Protein 1SH8 (pdb70)

Foldseek 3Di:
DWLDDPVVLQCCLCPVDPVNVQQVKGWPDAAAFKTKIKGFFPPQDDPPQAGDPVSVCCQVPSVQQRNCNGHHNPVQKHKDWDDKDKFFDAGHHGMKMKMWGDDPVRSVVQVVCCVVPFKDKDKTWIFIAHPVRDGGMIMITIMMIGGDDDPPD/DQAADPVVVLQCCLCPVDPVNVQQVKGWPDQAAFKTKIKGFQPPQADPPQAGDPVSVVVQVPSCVVSNCRNHADVVWKDKDWPDKDKDFAAGHHGMKMKMWGDDNVNRVVQVVCCVVVQKGKDKTWIFIAHPVRDGRMIMIIIMMIGTD

InterPro domains:
  IPR027961 Protein of unknown function DUF4442 [PF14539] (14-137)
  IPR029069 HotDog domain superfamily [SSF54637] (11-145)

Radius of gyration: 19.77 Å; Cα contacts (8 Å, |Δi|>4): 724; chains: 2; bounding box: 43×55×46 Å

Nearest PDB structures (foldseek):
  1sh8-assembly1_B  TM=1.007E+00  e=8.076E-32  Pseudomonas aeruginosa
  1t82-assembly1_A  TM=8.057E-01  e=7.228E-10  Shewanella oneidensis MR-1
  1t82-assembly2_D  TM=8.034E-01  e=9.738E-10  Shewanella oneidensis MR-1
  1yoc-assembly1_B  TM=8.061E-01  e=6.559E-09  Pseudomonas aeruginosa PAO1
  3e1e-assembly1_A  TM=7.430E-01  e=1.147E-07  Ruegeria pomeroyi

CATH classification: 3.10.129.10

B-factor: mean 18.23, std 11.22, range [2.35, 57.84]

Organism: Pseudomonas aeruginosa (strain ATCC 15692 / DSM 22644 / CIP 104116 / JCM 14847 / LMG 12228 / 1C / PRS 101 / PAO1) (NCBI:txid208964)

Structure (mmCIF, N/CA/C/O backbone):
data_1SH8
#
_entry.id   1SH8
#
_cell.length_a   56.608
_cell.length_b   72.231
_cell.length_c   91.051
_cell.angle_alpha   90.00
_cell.angle_beta   90.00
_cell.angle_gamma   90.00
#
_symmetry.space_group_name_H-M   'P 21 21 21'
#
loop_
_entity.id
_entity.type
_entity.pdbx_description
1 polymer 'hypothetical protein PA5026'
2 water water
#
loop_
_atom_site.group_PDB
_atom_site.id
_atom_site.type_symbol
_atom_site.label_atom_id
_atom_site.label_alt_id
_atom_site.label_comp_id
_atom_site.label_asym_id
_atom_site.label_entity_id
_atom_site.label_seq_id
_atom_site.pdbx_PDB_ins_code
_atom_site.Cartn_x
_atom_site.Cartn_y
_atom_site.Cartn_z
_atom_site.occupancy
_atom_site.B_iso_or_equiv
_atom_site.auth_seq_id
_atom_site.auth_comp_id
_atom_site.auth_asym_id
_atom_site.auth_atom_id
_atom_site.pdbx_PDB_model_num
ATOM 1 N N . HIS A 1 2 ? 25.386 26.434 -14.891 1.00 35.19 0 HIS A N 1
ATOM 2 C CA . HIS A 1 2 ? 26.783 26.003 -14.581 1.00 33.90 0 HIS A CA 1
ATOM 3 C C . HIS A 1 2 ? 26.804 25.074 -13.357 1.00 32.23 0 HIS A C 1
ATOM 4 O O . HIS A 1 2 ? 25.803 24.943 -12.641 1.00 32.77 0 HIS A O 1
ATOM 11 N N . MET A 1 3 ? 27.950 24.438 -13.127 1.00 29.46 1 MET A N 1
ATOM 12 C CA . MET A 1 3 ? 28.122 23.521 -12.003 1.00 25.47 1 MET A CA 1
ATOM 13 C C . MET A 1 3 ? 28.910 24.190 -10.879 1.00 23.30 1 MET A C 1
ATOM 14 O O . MET A 1 3 ? 30.006 24.703 -11.106 1.00 22.52 1 MET A O 1
ATOM 19 N N . PRO A 1 4 ? 28.364 24.199 -9.653 1.00 19.98 2 PRO A N 1
ATOM 20 C CA . PRO A 1 4 ? 29.081 24.820 -8.535 1.00 17.99 2 PRO A CA 1
ATOM 21 C C . PRO A 1 4 ? 30.304 23.997 -8.113 1.00 16.19 2 PRO A C 1
ATOM 22 O O . PRO A 1 4 ? 31.202 24.506 -7.439 1.00 15.65 2 PRO A O 1
ATOM 26 N N . LEU A 1 5 ? 30.326 22.723 -8.508 1.00 14.06 3 LEU A N 1
ATOM 27 C CA . LEU A 1 5 ? 31.441 21.825 -8.194 1.00 13.66 3 LEU A CA 1
ATOM 28 C C . LEU A 1 5 ? 31.683 20.842 -9.333 1.00 13.37 3 LEU A C 1
ATOM 29 O O . LEU A 1 5 ? 30.743 20.452 -10.028 1.00 14.26 3 LEU A O 1
ATOM 34 N N . PRO A 1 6 ? 32.949 20.441 -9.549 1.00 12.33 4 PRO A N 1
ATOM 35 C CA . PRO A 1 6 ? 33.244 19.479 -10.618 1.00 11.91 4 PRO A CA 1
ATOM 36 C C . PRO A 1 6 ? 32.712 18.120 -10.138 1.00 11.13 4 PRO A C 1
ATOM 37 O O . PRO A 1 6 ? 32.61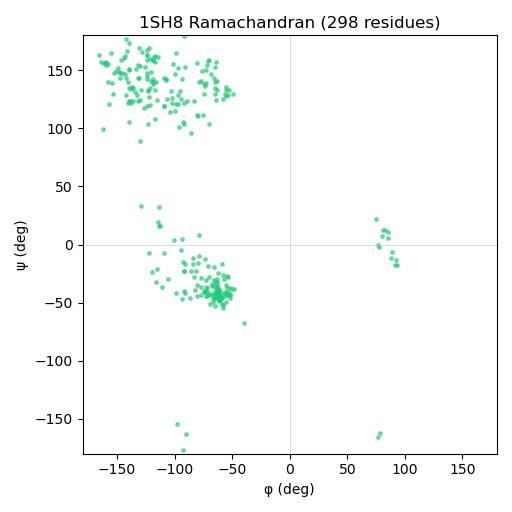0 17.879 -8.934 1.00 10.61 4 PRO A O 1
ATOM 41 N N . THR A 1 7 ? 32.380 17.240 -11.074 1.00 11.65 5 THR A N 1
ATOM 42 C CA . THR A 1 7 ? 31.787 15.947 -10.742 1.00 11.38 5 THR A CA 1
ATOM 43 C C . THR A 1 7 ? 32.490 14.998 -9.771 1.00 10.52 5 THR A C 1
ATOM 44 O O . THR A 1 7 ? 31.853 14.485 -8.840 1.00 10.39 5 THR A O 1
ATOM 48 N N . GLU A 1 8 ? 33.778 14.741 -9.973 1.00 8.89 6 GLU A N 1
ATOM 49 C CA . GLU A 1 8 ? 34.476 13.817 -9.084 1.00 10.61 6 GLU A CA 1
ATOM 50 C C . GLU A 1 8 ? 34.512 14.321 -7.637 1.00 9.47 6 GLU A C 1
ATOM 51 O O . GLU A 1 8 ? 34.344 13.543 -6.689 1.00 8.08 6 GLU A O 1
ATOM 57 N N . LEU A 1 9 ? 34.726 15.624 -7.474 1.00 7.87 7 LEU A N 1
ATOM 58 C CA . LEU A 1 9 ? 34.764 16.216 -6.150 1.00 7.63 7 LEU A CA 1
ATOM 59 C C . LEU A 1 9 ? 33.371 16.133 -5.519 1.00 7.79 7 LEU A C 1
ATOM 60 O O . LEU A 1 9 ? 33.236 15.815 -4.332 1.00 8.50 7 LEU A O 1
ATOM 65 N N . ALA A 1 10 ? 32.331 16.399 -6.312 1.00 6.99 8 ALA A N 1
ATOM 66 C CA . ALA A 1 10 ? 30.964 16.335 -5.791 1.00 7.38 8 ALA A CA 1
ATOM 67 C C . ALA A 1 10 ? 30.653 14.916 -5.325 1.00 6.83 8 ALA A C 1
ATOM 68 O O . ALA A 1 10 ? 30.044 14.712 -4.273 1.00 7.84 8 ALA A O 1
ATOM 70 N N . ARG A 1 11 ? 31.088 13.934 -6.106 1.00 6.89 9 ARG A N 1
ATOM 71 C CA . ARG A 1 11 ? 30.862 12.533 -5.763 1.00 7.73 9 ARG A CA 1
ATOM 72 C C . ARG A 1 11 ? 31.631 12.170 -4.491 1.00 7.79 9 ARG A C 1
ATOM 73 O O . ARG A 1 11 ? 31.098 11.511 -3.599 1.00 7.16 9 ARG A O 1
ATOM 81 N N . HIS A 1 12 ? 32.879 12.621 -4.399 1.00 7.05 10 HIS A N 1
ATOM 82 C CA . HIS A 1 12 ? 33.688 12.334 -3.223 1.00 7.43 10 HIS A CA 1
ATOM 83 C C . HIS A 1 12 ? 33.027 12.904 -1.968 1.00 7.67 10 HIS A C 1
ATOM 84 O O . HIS A 1 12 ? 32.904 12.218 -0.952 1.00 7.76 10 HIS A O 1
ATOM 91 N N . LEU A 1 13 ? 32.595 14.160 -2.039 1.00 7.79 11 LEU A N 1
ATOM 92 C CA . LEU A 1 13 ? 31.948 14.798 -0.891 1.00 7.72 11 LEU A CA 1
ATOM 93 C C . LEU A 1 13 ? 30.642 14.094 -0.519 1.00 8.32 11 LEU A C 1
ATOM 94 O O . LEU A 1 13 ? 30.369 13.858 0.657 1.00 9.33 11 LEU A O 1
ATOM 99 N N . THR A 1 14 ? 29.845 13.743 -1.522 1.00 7.90 12 THR A N 1
ATOM 100 C CA . THR A 1 14 ? 28.575 13.067 -1.284 1.00 7.77 12 THR A CA 1
ATOM 101 C C . THR A 1 14 ? 28.762 11.731 -0.568 1.00 9.05 12 THR A C 1
ATOM 102 O O . THR A 1 14 ? 28.064 11.425 0.399 1.00 10.12 12 THR A O 1
ATOM 106 N N . GLU A 1 15 ? 29.716 10.941 -1.042 1.00 9.60 13 GLU A N 1
ATOM 107 C CA . GLU A 1 15 ? 29.965 9.625 -0.473 1.00 11.24 13 GLU A CA 1
ATOM 108 C C . GLU A 1 15 ? 30.835 9.594 0.770 1.00 12.82 13 GLU A C 1
ATOM 109 O O . GLU A 1 15 ? 30.685 8.696 1.603 1.00 13.95 13 GLU A O 1
ATOM 115 N N . GLU A 1 16 ? 31.729 10.570 0.914 1.00 12.31 14 GLU A N 1
ATOM 116 C CA . GLU A 1 16 ? 32.661 10.541 2.038 1.00 13.33 14 GLU A CA 1
ATOM 117 C C . GLU A 1 16 ? 32.739 11.679 3.047 1.00 12.85 14 GLU A C 1
ATOM 118 O O . GLU A 1 16 ? 33.437 11.545 4.052 1.00 13.92 14 GLU A O 1
ATOM 124 N N . LYS A 1 17 ? 32.047 12.788 2.827 1.00 12.96 15 LYS A N 1
ATOM 125 C CA . LYS A 1 17 ? 32.157 13.869 3.799 1.00 13.74 15 LYS A CA 1
ATOM 126 C C . LYS A 1 17 ? 31.652 13.450 5.177 1.00 13.83 15 LYS A C 1
ATOM 127 O O . LYS A 1 17 ? 32.229 13.828 6.199 1.00 13.83 15 LYS A O 1
ATOM 133 N N . ILE A 1 18 ? 30.574 12.673 5.202 1.00 11.69 16 ILE A N 1
ATOM 134 C CA . ILE A 1 18 ? 30.000 12.200 6.463 1.00 9.75 16 ILE A CA 1
ATOM 135 C C . ILE A 1 18 ? 30.386 10.733 6.651 1.00 9.72 16 ILE A C 1
ATOM 136 O O . ILE A 1 18 ? 29.962 9.863 5.883 1.00 10.00 16 ILE A O 1
ATOM 141 N N . ALA A 1 19 ? 31.200 10.467 7.674 1.00 9.71 17 ALA A N 1
ATOM 142 C CA . ALA A 1 19 ? 31.691 9.118 7.960 1.00 9.82 17 ALA A CA 1
ATOM 143 C C . ALA A 1 19 ? 30.594 8.064 8.104 1.00 9.32 17 ALA A C 1
ATOM 144 O O . ALA A 1 19 ? 30.745 6.935 7.634 1.00 10.10 17 ALA A O 1
ATOM 146 N N . PHE A 1 20 ? 29.502 8.434 8.768 1.00 8.58 18 PHE A N 1
ATOM 147 C CA . PHE A 1 20 ? 28.370 7.535 8.968 1.00 7.81 18 PHE A CA 1
ATOM 148 C C . PHE A 1 20 ? 27.897 7.040 7.602 1.00 8.99 18 PHE A C 1
ATOM 149 O O . PHE A 1 20 ? 27.591 5.858 7.425 1.00 9.06 18 PHE A O 1
ATOM 157 N N . VAL A 1 21 ? 27.849 7.954 6.635 1.00 9.07 19 VAL A N 1
ATOM 158 C CA . VAL A 1 21 ? 27.421 7.633 5.275 1.00 8.7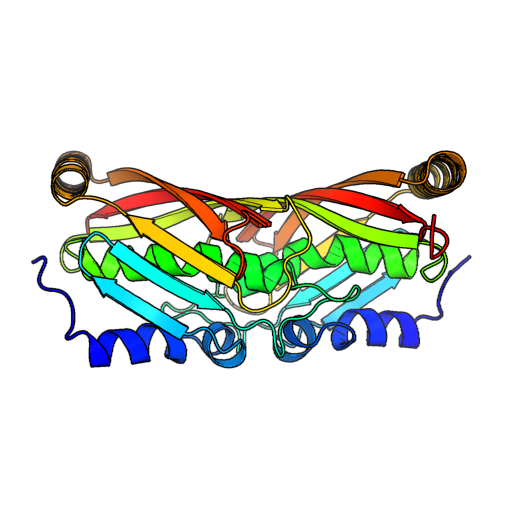3 19 VAL A CA 1
ATOM 159 C C . VAL A 1 21 ? 28.485 6.807 4.560 1.00 9.45 19 VAL A C 1
ATOM 160 O O . VAL A 1 21 ? 28.183 5.812 3.903 1.00 9.41 19 VAL A O 1
ATOM 164 N N . GLN A 1 22 ? 29.737 7.216 4.701 1.00 9.49 20 GLN A N 1
ATOM 165 C CA . GLN A 1 22 ? 30.831 6.503 4.066 1.00 10.71 20 GLN A CA 1
ATOM 166 C C . GLN A 1 22 ? 30.839 5.025 4.487 1.00 11.08 20 GLN A C 1
ATOM 167 O O . GLN A 1 22 ? 31.000 4.134 3.646 1.00 11.64 20 GLN A O 1
ATOM 173 N N . ARG A 1 23 ? 30.646 4.771 5.783 1.00 10.71 21 ARG A N 1
ATOM 174 C CA . ARG A 1 23 ? 30.644 3.405 6.313 1.00 11.04 21 ARG A CA 1
ATOM 175 C C . ARG A 1 23 ? 29.536 2.524 5.735 1.00 10.74 21 ARG A C 1
ATOM 176 O O . ARG A 1 23 ? 29.665 1.300 5.725 1.00 10.78 21 ARG A O 1
ATOM 184 N N . SER A 1 24 ? 28.453 3.137 5.261 1.00 9.26 22 SER A N 1
ATOM 185 C CA . SER A 1 24 ? 27.338 2.374 4.696 1.00 9.94 22 SER A CA 1
ATOM 186 C C . SER A 1 24 ? 27.597 1.919 3.262 1.00 10.21 22 SER A C 1
ATOM 187 O O . SER A 1 24 ? 26.893 1.054 2.745 1.00 12.00 22 SER A O 1
ATOM 190 N N . GLY A 1 25 ? 28.593 2.515 2.615 1.00 10.25 23 GLY A N 1
ATOM 191 C CA . GLY A 1 25 ? 28.907 2.138 1.247 1.00 11.41 23 GLY A CA 1
ATOM 192 C C . GLY A 1 25 ? 28.038 2.807 0.191 1.00 10.90 23 GLY A C 1
ATOM 193 O O . GLY A 1 25 ? 28.044 2.401 -0.975 1.00 11.02 23 GLY A O 1
ATOM 194 N N . LEU A 1 26 ? 27.289 3.830 0.591 1.00 9.54 24 LEU A N 1
ATOM 195 C CA . LEU A 1 26 ? 26.426 4.545 -0.342 1.00 10.22 24 LEU A CA 1
ATOM 196 C C . LEU A 1 26 ? 27.228 5.059 -1.530 1.00 9.75 24 LEU A C 1
ATOM 197 O O . LEU A 1 26 ? 28.328 5.592 -1.362 1.00 9.82 24 LEU A O 1
ATOM 202 N N . ARG A 1 27 ? 26.677 4.890 -2.730 1.00 8.63 25 ARG A N 1
ATOM 203 C CA . ARG A 1 27 ? 27.340 5.337 -3.950 1.00 9.22 25 ARG A CA 1
ATOM 204 C C . ARG A 1 27 ? 26.461 6.285 -4.760 1.00 9.73 25 ARG A C 1
ATOM 205 O O . ARG A 1 27 ? 25.240 6.119 -4.828 1.00 10.81 25 ARG A O 1
ATOM 213 N N . ALA A 1 28 ? 27.086 7.293 -5.360 1.00 9.04 26 ALA A N 1
ATOM 214 C CA . ALA A 1 28 ? 26.362 8.250 -6.185 1.00 9.52 26 ALA A CA 1
ATOM 215 C C . ALA A 1 28 ? 26.471 7.767 -7.620 1.00 10.72 26 ALA A C 1
ATOM 216 O O . ALA A 1 28 ? 27.573 7.536 -8.111 1.00 13.15 26 ALA A O 1
ATOM 218 N N . GLU A 1 29 ? 25.338 7.591 -8.290 1.00 10.23 27 GLU A N 1
ATOM 219 C CA . GLU A 1 29 ? 25.359 7.150 -9.681 1.00 9.74 27 GLU A CA 1
ATOM 220 C C . GLU A 1 29 ? 25.388 8.365 -10.599 1.00 10.61 27 GLU A C 1
ATOM 221 O O . GLU A 1 29 ? 26.116 8.383 -11.593 1.00 11.70 27 GLU A O 1
ATOM 227 N N . VAL A 1 30 ? 24.597 9.380 -10.264 1.00 9.84 28 VAL A N 1
ATOM 228 C CA . VAL A 1 30 ? 24.555 10.619 -11.036 1.00 10.78 28 VAL A CA 1
ATOM 229 C C . VAL A 1 30 ? 24.473 11.814 -10.087 1.00 10.47 28 VAL A C 1
ATOM 230 O O . VAL A 1 30 ? 23.705 11.801 -9.124 1.00 9.69 28 VAL A O 1
ATOM 234 N N . LEU A 1 31 ? 25.284 12.832 -10.359 1.00 9.99 29 LEU A N 1
ATOM 235 C CA . LEU A 1 31 ? 25.305 14.058 -9.562 1.00 10.39 29 LEU A CA 1
ATOM 236 C C . LEU A 1 31 ? 25.451 15.240 -10.513 1.00 10.96 29 LEU A C 1
ATOM 237 O O . LEU A 1 31 ? 26.527 15.476 -11.061 1.00 12.60 29 LEU A O 1
ATOM 242 N N . GLU A 1 32 ? 24.365 15.974 -10.713 1.00 9.90 30 GLU A N 1
ATOM 243 C CA . GLU A 1 32 ? 24.381 17.126 -11.604 1.00 10.92 30 GLU A CA 1
ATOM 244 C C . GLU A 1 32 ? 23.490 18.206 -11.006 1.00 10.89 30 GLU A C 1
ATOM 245 O O . GLU A 1 32 ? 22.667 17.930 -10.124 1.00 9.79 30 GLU A O 1
ATOM 251 N N . PRO A 1 33 ? 23.649 19.458 -11.461 1.00 10.53 31 PRO A N 1
ATOM 252 C CA . PRO A 1 33 ? 22.800 20.515 -10.910 1.00 10.60 31 PRO A CA 1
ATOM 253 C C . PRO A 1 33 ? 21.337 20.113 -11.095 1.00 10.76 31 PRO A C 1
ATOM 254 O O . PRO A 1 33 ? 20.930 19.753 -12.199 1.00 11.79 31 PRO A O 1
ATOM 258 N N . GLY A 1 34 ? 20.562 20.143 -10.014 1.00 9.11 32 GLY A N 1
ATOM 259 C CA . GLY A 1 34 ? 19.154 19.797 -10.100 1.00 8.42 32 GLY A CA 1
ATOM 260 C C . GLY A 1 34 ? 18.769 18.327 -10.212 1.00 8.41 32 GLY A C 1
ATOM 261 O O . GLY A 1 34 ? 17.585 18.020 -10.281 1.00 8.51 32 GLY A O 1
ATOM 262 N N . TYR A 1 35 ? 19.738 17.416 -10.241 1.00 8.77 33 TYR A N 1
ATOM 263 C CA . TYR A 1 35 ? 19.417 15.994 -10.341 1.00 7.93 33 TYR A CA 1
ATOM 264 C C . TYR A 1 35 ? 20.483 15.080 -9.752 1.00 8.17 33 TYR A C 1
ATOM 265 O O . TYR A 1 35 ? 21.664 15.198 -10.074 1.00 8.32 33 TYR A O 1
ATOM 274 N N . VAL A 1 36 ? 20.053 14.158 -8.894 1.00 7.57 34 VAL A N 1
ATOM 275 C CA . VAL A 1 36 ? 20.967 13.204 -8.280 1.00 7.70 34 VAL A CA 1
ATOM 276 C C . VAL A 1 36 ? 20.316 11.827 -8.224 1.00 8.35 34 VAL A C 1
ATOM 277 O O . VAL A 1 36 ? 19.086 11.710 -8.165 1.00 8.13 34 VAL A O 1
ATOM 281 N N . ARG A 1 37 ? 21.148 10.794 -8.269 1.00 6.97 35 ARG A N 1
ATOM 282 C CA . ARG A 1 37 ? 20.683 9.414 -8.163 1.00 8.49 35 ARG A CA 1
ATOM 283 C C . ARG A 1 37 ? 21.710 8.681 -7.314 1.00 8.38 35 ARG A C 1
ATOM 284 O O . ARG A 1 37 ? 22.895 8.652 -7.651 1.00 8.12 35 ARG A O 1
ATOM 292 N N . LEU A 1 38 ? 21.249 8.103 -6.209 1.00 7.26 36 LEU A N 1
ATOM 293 C CA . LEU A 1 38 ? 22.126 7.391 -5.286 1.00 6.72 36 LEU A CA 1
ATOM 294 C C . LEU A 1 38 ? 21.729 5.927 -5.160 1.00 6.49 36 LEU A C 1
ATOM 295 O O . LEU A 1 38 ? 20.586 5.555 -5.442 1.00 7.78 36 LEU A O 1
ATOM 300 N N . ARG A 1 39 ? 22.678 5.106 -4.721 1.00 7.35 37 ARG A N 1
ATOM 301 C CA . ARG A 1 39 ? 22.449 3.677 -4.540 1.00 7.78 37 ARG A CA 1
ATOM 302 C C . ARG A 1 39 ? 23.013 3.199 -3.203 1.00 7.64 37 ARG A C 1
ATOM 303 O O . ARG A 1 39 ? 24.150 3.510 -2.855 1.00 7.82 37 ARG A O 1
ATOM 311 N N . MET A 1 40 ? 22.217 2.456 -2.444 1.00 7.10 38 MET A N 1
ATOM 312 C CA . MET A 1 40 ? 22.697 1.918 -1.176 1.00 7.40 38 MET A CA 1
ATOM 313 C C . MET A 1 40 ? 22.842 0.412 -1.377 1.00 8.86 38 MET A C 1
ATOM 314 O O . MET A 1 40 ? 21.871 -0.277 -1.689 1.00 8.09 38 MET A O 1
ATOM 319 N N . PRO A 1 41 ? 24.067 -0.116 -1.224 1.00 10.87 39 PRO A N 1
ATOM 320 C CA . PRO A 1 41 ? 24.253 -1.559 -1.408 1.00 11.14 39 PRO A CA 1
ATOM 321 C C . PRO A 1 41 ? 23.528 -2.372 -0.338 1.00 11.10 39 PRO A C 1
ATOM 322 O O . PRO A 1 41 ? 23.452 -1.961 0.824 1.00 10.52 39 PRO A O 1
ATOM 326 N N . GLY A 1 42 ? 22.987 -3.520 -0.737 1.00 10.34 40 GLY A N 1
ATOM 327 C CA . GLY A 1 42 ? 22.291 -4.366 0.210 1.00 10.70 40 GLY A CA 1
ATOM 328 C C . GLY A 1 42 ? 23.297 -5.023 1.128 1.00 12.15 40 GLY A C 1
ATOM 329 O O . GLY A 1 42 ? 23.055 -5.188 2.325 1.00 11.79 40 GLY A O 1
ATOM 330 N N . ALA A 1 43 ? 24.444 -5.385 0.564 1.00 12.94 41 ALA A N 1
ATOM 331 C CA . ALA A 1 43 ? 25.496 -6.045 1.326 1.00 13.39 41 ALA A CA 1
ATOM 332 C C . ALA A 1 43 ? 26.067 -5.151 2.423 1.00 12.46 41 ALA A C 1
ATOM 333 O O . ALA A 1 43 ? 26.531 -4.044 2.154 1.00 14.43 41 ALA A O 1
ATOM 335 N N . GLY A 1 44 ? 26.028 -5.646 3.657 1.00 12.82 42 GLY A N 1
ATOM 336 C CA . GLY A 1 44 ? 26.550 -4.896 4.787 1.00 13.38 42 GLY A CA 1
ATOM 337 C C . GLY A 1 44 ? 25.519 -4.033 5.493 1.00 14.20 42 GLY A C 1
ATOM 338 O O . GLY A 1 44 ? 25.755 -3.547 6.601 1.00 14.29 42 GLY A O 1
ATOM 339 N N . ASN A 1 45 ? 24.367 -3.852 4.856 1.00 12.86 43 ASN A N 1
ATOM 340 C CA . ASN A 1 45 ? 23.306 -3.022 5.418 1.00 11.56 43 ASN A CA 1
ATOM 341 C C . ASN A 1 45 ? 22.055 -3.815 5.771 1.00 11.97 43 ASN A C 1
ATOM 342 O O . ASN A 1 45 ? 20.976 -3.245 5.916 1.00 11.70 43 ASN A O 1
ATOM 347 N N . GLU A 1 46 ? 22.206 -5.129 5.917 1.00 12.65 44 GLU A N 1
ATOM 348 C CA . GLU A 1 46 ? 21.080 -6.000 6.240 1.00 13.35 44 GLU A CA 1
ATOM 349 C C . GLU A 1 46 ? 20.679 -5.912 7.710 1.00 14.25 44 GLU A C 1
ATOM 350 O O . GLU A 1 46 ? 21.517 -5.660 8.581 1.00 13.97 44 GLU A O 1
ATOM 356 N N . ASN A 1 47 ? 19.391 -6.106 7.983 1.00 13.72 45 ASN A N 1
ATOM 357 C CA . ASN A 1 47 ? 18.922 -6.111 9.357 1.00 14.55 45 ASN A CA 1
ATOM 358 C C . ASN A 1 47 ? 19.036 -7.568 9.803 1.00 16.75 45 ASN A C 1
ATOM 359 O O . ASN A 1 47 ? 19.730 -8.358 9.168 1.00 17.41 45 ASN A O 1
ATOM 364 N N . HIS A 1 48 ? 18.362 -7.931 10.882 1.00 18.46 46 HIS A N 1
ATOM 365 C CA . HIS A 1 48 ? 18.435 -9.301 11.381 1.00 22.74 46 HIS A CA 1
ATOM 366 C C . HIS A 1 48 ? 17.456 -10.244 10.674 1.00 23.51 46 HIS A C 1
ATOM 367 O O . HIS A 1 48 ? 17.560 -11.465 10.800 1.00 24.61 46 HIS A O 1
ATOM 374 N N . ILE A 1 49 ? 16.528 -9.679 9.906 1.00 23.52 47 ILE A N 1
ATOM 375 C CA . ILE A 1 49 ? 15.512 -10.484 9.242 1.00 22.52 47 ILE A CA 1
ATOM 376 C C . ILE A 1 49 ? 15.514 -10.569 7.715 1.00 22.09 47 ILE A C 1
ATOM 377 O O . ILE A 1 49 ? 14.455 -10.682 7.096 1.00 22.21 47 ILE A O 1
ATOM 382 N N . GLY A 1 50 ? 16.697 -10.507 7.111 1.00 21.92 48 GLY A N 1
ATOM 383 C CA . GLY A 1 50 ? 16.801 -10.650 5.667 1.00 21.74 48 GLY A CA 1
ATOM 384 C C . GLY A 1 50 ? 16.537 -9.504 4.705 1.00 21.28 48 GLY A C 1
ATOM 385 O O . GLY A 1 50 ? 16.401 -9.753 3.507 1.00 22.87 48 GLY A O 1
ATOM 386 N N . SER A 1 51 ? 16.451 -8.269 5.191 1.00 18.57 49 SER A N 1
ATOM 387 C CA . SER A 1 51 ? 16.230 -7.122 4.302 1.00 16.19 49 SER A CA 1
ATOM 388 C C . SER A 1 51 ? 17.044 -5.923 4.790 1.00 14.94 49 SER A C 1
ATOM 389 O O . SER A 1 51 ? 17.703 -6.001 5.828 1.00 15.35 49 SER A O 1
ATOM 392 N N . MET A 1 52 ? 17.007 -4.819 4.047 1.00 11.84 50 MET A N 1
ATOM 393 C CA . MET A 1 52 ? 17.786 -3.645 4.426 1.00 9.97 50 MET A CA 1
ATOM 394 C C . MET A 1 52 ? 17.320 -3.050 5.743 1.00 8.70 50 MET A C 1
ATOM 395 O O . MET A 1 52 ? 16.123 -2.892 5.979 1.00 9.51 50 MET A O 1
ATOM 400 N N . TYR A 1 53 ? 18.281 -2.719 6.597 1.00 8.57 51 TYR A N 1
ATOM 401 C CA . TYR A 1 53 ? 17.974 -2.121 7.887 1.00 8.52 51 TYR A CA 1
ATOM 402 C C . TYR A 1 53 ? 17.326 -0.750 7.667 1.00 7.84 51 TYR A C 1
ATOM 403 O O . TYR A 1 53 ? 17.738 0.004 6.781 1.00 8.96 51 TYR A O 1
ATOM 412 N N . ALA A 1 54 ? 16.315 -0.436 8.472 1.00 7.43 52 ALA A N 1
ATOM 413 C CA . ALA A 1 54 ? 15.599 0.838 8.370 1.00 7.40 52 ALA A CA 1
ATOM 414 C C . ALA A 1 54 ? 16.509 2.064 8.344 1.00 7.08 52 ALA A C 1
ATOM 415 O O . ALA A 1 54 ? 16.227 3.028 7.633 1.00 7.74 52 ALA A O 1
ATOM 417 N N . GLY A 1 55 ? 17.585 2.028 9.129 1.00 7.16 53 GLY A N 1
ATOM 418 C CA . GLY A 1 55 ? 18.522 3.141 9.191 1.00 6.96 53 GLY A CA 1
ATOM 419 C C . GLY A 1 55 ? 19.244 3.375 7.876 1.00 7.59 53 GLY A C 1
ATOM 420 O O . GLY A 1 55 ? 19.583 4.516 7.536 1.00 7.59 53 GLY A O 1
ATOM 421 N N . ALA A 1 56 ? 19.490 2.295 7.137 1.00 6.25 54 ALA A N 1
ATOM 422 C CA . ALA A 1 56 ? 20.154 2.398 5.843 1.00 6.57 54 ALA A CA 1
ATOM 423 C C . ALA A 1 56 ? 19.161 3.009 4.851 1.00 7.07 54 ALA A C 1
ATOM 424 O O . ALA A 1 56 ? 19.534 3.844 4.020 1.00 7.34 54 ALA A O 1
ATOM 426 N N . LEU A 1 57 ? 17.897 2.586 4.931 1.00 6.79 55 LEU A N 1
ATOM 427 C CA . LEU A 1 57 ? 16.861 3.132 4.054 1.00 6.41 55 LEU A CA 1
ATOM 428 C C . LEU A 1 57 ? 16.718 4.626 4.329 1.00 6.12 55 LEU A C 1
ATOM 429 O O . LEU A 1 57 ? 16.619 5.431 3.401 1.00 6.32 55 LEU A O 1
ATOM 434 N N . P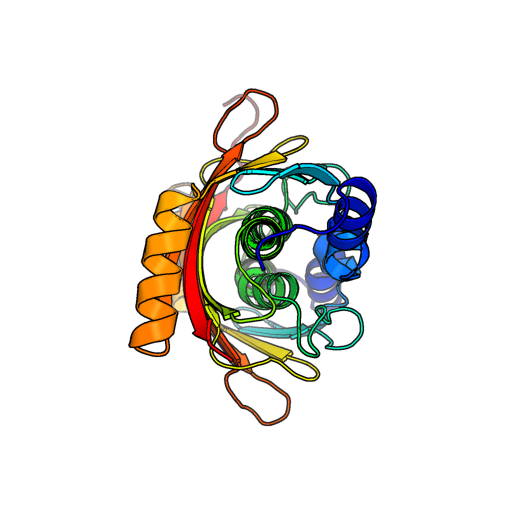HE A 1 58 ? 16.728 5.000 5.604 1.00 5.30 56 PHE A N 1
ATOM 435 C CA . PHE A 1 58 ? 16.603 6.413 5.961 1.00 5.92 56 PHE A CA 1
ATOM 436 C C . PHE A 1 58 ? 17.754 7.228 5.382 1.00 5.69 56 PHE A C 1
ATOM 437 O O . PHE A 1 58 ? 17.551 8.303 4.821 1.00 6.53 56 PHE A O 1
ATOM 445 N N . THR A 1 59 ? 18.971 6.716 5.534 1.00 5.51 57 THR A N 1
ATOM 446 C CA . THR A 1 59 ? 20.143 7.418 5.038 1.00 6.55 57 THR A CA 1
ATOM 447 C C . THR A 1 59 ? 20.054 7.628 3.527 1.00 6.38 57 THR A C 1
ATOM 448 O O . THR A 1 59 ? 20.343 8.717 3.026 1.00 7.33 57 THR A O 1
ATOM 452 N N . LEU A 1 60 ? 19.634 6.594 2.804 1.00 5.88 58 LEU A N 1
ATOM 453 C CA . LEU A 1 60 ? 19.500 6.698 1.354 1.00 6.50 58 LEU A CA 1
ATOM 454 C C . LEU A 1 60 ? 18.456 7.745 0.968 1.00 6.54 58 LEU A C 1
ATOM 455 O O . LEU A 1 60 ? 18.667 8.531 0.048 1.00 6.23 58 LEU A O 1
ATOM 460 N N . ALA A 1 61 ? 17.330 7.745 1.680 1.00 6.69 59 ALA A N 1
ATOM 461 C CA . ALA A 1 61 ? 16.240 8.679 1.400 1.00 5.56 59 ALA A CA 1
ATOM 462 C C . ALA A 1 61 ? 16.537 10.116 1.818 1.00 7.12 59 ALA A C 1
ATOM 463 O O . ALA A 1 61 ? 16.050 11.060 1.201 1.00 8.08 59 ALA A O 1
ATOM 465 N N . GLU A 1 62 ? 17.346 10.276 2.861 1.00 6.64 60 GLU A N 1
ATOM 466 C CA . GLU A 1 62 ? 17.680 11.594 3.398 1.00 7.63 60 GLU A CA 1
ATOM 467 C C . GLU A 1 62 ? 18.804 12.342 2.667 1.00 7.60 60 GLU A C 1
ATOM 468 O O . GLU A 1 62 ? 18.733 13.564 2.481 1.00 7.44 60 GLU A O 1
ATOM 474 N N . LEU A 1 63 ? 19.833 11.606 2.253 1.00 6.70 61 LEU A N 1
ATOM 475 C CA . LEU A 1 63 ? 20.998 12.212 1.614 1.00 7.57 61 LEU A CA 1
ATOM 476 C C . LEU A 1 63 ? 20.756 13.048 0.354 1.00 6.94 61 LEU A C 1
ATOM 477 O O . LEU A 1 63 ? 21.516 13.979 0.083 1.00 8.15 61 LEU A 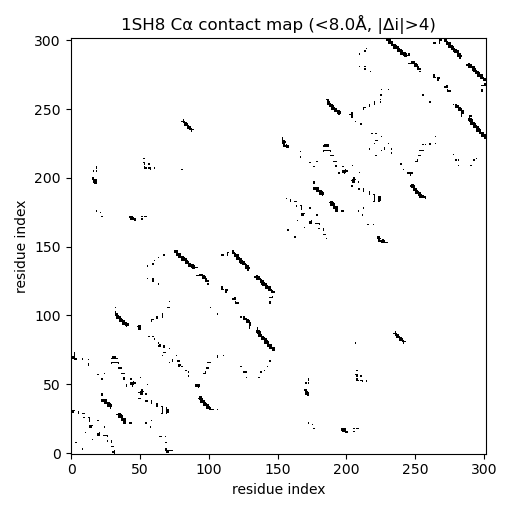O 1
ATOM 482 N N . PRO A 1 64 ? 19.713 12.730 -0.440 1.00 7.24 62 PRO A N 1
ATOM 483 C CA . PRO A 1 64 ? 19.492 13.547 -1.641 1.00 6.97 62 PRO A CA 1
ATOM 484 C C . PRO A 1 64 ? 19.389 15.044 -1.347 1.00 7.06 62 PRO A C 1
ATOM 485 O O . PRO A 1 64 ? 19.707 15.870 -2.199 1.00 7.88 62 PRO A O 1
ATOM 489 N N . GLY A 1 65 ? 18.940 15.395 -0.143 1.00 7.90 63 GLY A N 1
ATOM 490 C CA . GLY A 1 65 ? 18.836 16.801 0.218 1.00 7.52 63 GLY A CA 1
ATOM 491 C C . GLY A 1 65 ? 20.210 17.447 0.211 1.00 7.72 63 GLY A C 1
ATOM 492 O O . GLY A 1 65 ? 20.386 18.559 -0.284 1.00 8.72 63 GLY A O 1
ATOM 493 N N . GLY A 1 66 ? 21.188 16.740 0.767 1.00 7.77 64 GLY A N 1
ATOM 494 C CA . GLY A 1 66 ? 22.544 17.251 0.790 1.00 7.46 64 GLY A CA 1
ATOM 495 C C . GLY A 1 66 ? 23.233 17.111 -0.561 1.00 7.40 64 GLY A C 1
ATOM 496 O O . GLY A 1 66 ? 24.014 17.979 -0.953 1.00 7.80 64 GLY A O 1
ATOM 497 N N . ALA A 1 67 ? 22.959 16.024 -1.278 1.00 6.38 65 ALA A N 1
ATOM 498 C CA . ALA A 1 67 ? 23.579 15.815 -2.587 1.00 6.29 65 ALA A CA 1
ATOM 499 C C . ALA A 1 67 ? 23.134 16.895 -3.577 1.00 7.04 65 ALA A C 1
ATOM 500 O O . ALA A 1 67 ? 23.957 17.436 -4.314 1.00 6.67 65 ALA A O 1
ATOM 502 N N . LEU A 1 68 ? 21.837 17.205 -3.600 1.00 7.34 66 LEU A N 1
ATOM 503 C CA . LEU A 1 68 ? 21.322 18.251 -4.493 1.00 8.04 66 LEU A CA 1
ATOM 504 C C . LEU A 1 68 ? 21.951 19.599 -4.120 1.00 8.38 66 LEU A C 1
ATOM 505 O O . LEU A 1 68 ? 22.237 20.425 -4.983 1.00 8.27 66 LEU A O 1
ATOM 510 N N . PHE A 1 69 ? 22.163 19.814 -2.825 1.00 8.54 67 PHE A N 1
ATOM 511 C CA . PHE A 1 69 ? 22.797 21.042 -2.346 1.00 9.02 67 PHE A CA 1
ATOM 512 C C . PHE A 1 69 ? 24.214 21.138 -2.934 1.00 9.15 67 PHE A C 1
ATOM 513 O O . PHE A 1 69 ? 24.626 22.187 -3.429 1.00 9.44 67 PHE A O 1
ATOM 521 N N . LEU A 1 70 ? 24.954 20.035 -2.870 1.00 7.94 68 LEU A N 1
ATOM 522 C CA . LEU A 1 70 ? 26.317 19.995 -3.397 1.00 8.22 68 LEU A CA 1
ATOM 523 C C . LEU A 1 70 ? 26.388 20.217 -4.908 1.00 8.64 68 LEU A C 1
ATOM 524 O O . LEU A 1 70 ? 27.345 20.811 -5.409 1.00 9.02 68 LEU A O 1
ATOM 529 N N . THR A 1 71 ? 25.388 19.742 -5.643 1.00 7.98 69 THR A N 1
ATOM 530 C CA . THR A 1 71 ? 25.415 19.909 -7.092 1.00 8.39 69 THR A CA 1
ATOM 531 C C . THR A 1 71 ? 24.709 21.158 -7.600 1.00 8.75 69 THR A C 1
ATOM 532 O O . THR A 1 71 ? 24.922 21.566 -8.745 1.00 10.01 69 THR A O 1
ATOM 536 N N . SER A 1 72 ? 23.895 21.782 -6.755 1.00 8.54 70 SER A N 1
ATOM 537 C CA . SER A 1 72 ? 23.108 22.922 -7.205 1.00 8.94 70 SER A CA 1
ATOM 538 C C . SER A 1 72 ? 23.375 24.296 -6.605 1.00 10.20 70 SER A C 1
ATOM 539 O O . SER A 1 72 ? 23.017 25.309 -7.211 1.00 10.75 70 SER A O 1
ATOM 542 N N . PHE A 1 73 ? 23.986 24.340 -5.428 1.00 9.32 71 PHE A N 1
ATOM 543 C CA . PHE A 1 73 ? 24.238 25.619 -4.776 1.00 9.87 71 PHE A CA 1
ATOM 544 C C . PHE A 1 73 ? 25.704 25.857 -4.445 1.00 9.98 71 PHE A C 1
ATOM 545 O O . PHE A 1 73 ? 26.525 24.945 -4.526 1.00 9.92 71 PHE A O 1
ATOM 553 N N . ASP A 1 74 ? 26.014 27.107 -4.095 1.00 9.32 72 ASP A N 1
ATOM 554 C CA . ASP A 1 74 ? 27.360 27.502 -3.683 1.00 9.42 72 ASP A CA 1
ATOM 555 C C . ASP A 1 74 ? 27.476 26.809 -2.331 1.00 9.31 72 ASP A C 1
ATOM 556 O O . ASP A 1 74 ? 26.898 27.270 -1.346 1.00 10.04 72 ASP A O 1
ATOM 561 N N . SER A 1 75 ? 28.219 25.705 -2.288 1.00 10.93 73 SER A N 1
ATOM 562 C CA . SER A 1 75 ? 28.344 24.911 -1.070 1.00 11.70 73 SER A CA 1
ATOM 563 C C . SER A 1 75 ? 29.289 25.415 0.012 1.00 12.12 73 SER A C 1
ATOM 564 O O . SER A 1 75 ? 29.549 24.715 0.987 1.00 12.64 73 SER A O 1
ATOM 567 N N . ALA A 1 76 ? 29.803 26.626 -0.159 1.00 11.29 74 ALA A N 1
ATOM 568 C CA . ALA A 1 76 ? 30.670 27.224 0.844 1.00 10.44 74 ALA A CA 1
ATOM 569 C C . ALA A 1 76 ? 29.873 28.379 1.449 1.00 11.31 74 ALA A C 1
ATOM 570 O O . ALA A 1 76 ? 29.936 28.632 2.651 1.00 10.83 74 ALA A O 1
ATOM 572 N N . ARG A 1 77 ? 29.101 29.063 0.605 1.00 10.94 75 ARG A N 1
ATOM 573 C CA . ARG A 1 77 ? 28.278 30.188 1.046 1.00 11.32 75 ARG A CA 1
ATOM 574 C C . ARG A 1 77 ? 27.081 29.724 1.883 1.00 11.28 75 ARG A C 1
ATOM 575 O O . ARG A 1 77 ? 26.680 30.390 2.842 1.00 11.77 75 ARG A O 1
ATOM 583 N N . PHE A 1 78 ? 26.523 28.575 1.510 1.00 10.47 76 PHE A N 1
ATOM 584 C CA . PHE A 1 78 ? 25.362 28.002 2.191 1.00 9.42 76 PHE A CA 1
ATOM 585 C C . PHE A 1 78 ? 25.655 26.602 2.710 1.00 10.11 76 PHE A C 1
ATOM 586 O O . PHE A 1 78 ? 26.665 25.992 2.373 1.00 9.73 76 PHE A O 1
ATOM 594 N N . TYR A 1 79 ? 24.745 26.098 3.535 1.00 9.86 77 TYR A N 1
ATOM 595 C CA . TYR A 1 79 ? 24.839 24.739 4.043 1.00 9.21 77 TYR A CA 1
ATOM 596 C C . TYR A 1 79 ? 23.402 24.285 4.221 1.00 9.99 77 TYR A C 1
ATOM 597 O O . TYR A 1 79 ? 22.509 25.102 4.467 1.00 9.95 77 TYR A O 1
ATOM 606 N N . PRO A 1 80 ? 23.150 22.982 4.046 1.00 9.38 78 PRO A N 1
ATOM 607 C CA . PRO A 1 80 ? 21.789 22.472 4.202 1.00 8.99 78 PRO A CA 1
ATOM 608 C C . PRO A 1 80 ? 21.586 21.786 5.548 1.00 9.36 78 PRO A C 1
ATOM 609 O O . PRO A 1 80 ? 22.539 21.324 6.171 1.00 9.75 78 PRO A O 1
ATOM 613 N N . ILE A 1 81 ? 20.341 21.745 6.001 1.00 8.81 79 ILE A N 1
ATOM 614 C CA . ILE A 1 81 ? 20.000 21.031 7.223 1.00 9.46 79 ILE A CA 1
ATOM 615 C C . ILE A 1 81 ? 18.636 20.413 6.972 1.00 9.20 79 ILE A C 1
ATOM 616 O O . ILE A 1 81 ? 17.817 20.974 6.238 1.00 10.61 79 ILE A O 1
ATOM 621 N N . VAL A 1 82 ? 18.398 19.246 7.548 1.00 8.03 80 VAL A N 1
ATOM 622 C CA . VAL A 1 82 ? 17.102 18.615 7.391 1.00 8.39 80 VAL A CA 1
ATOM 623 C C . VAL A 1 82 ? 16.292 19.019 8.626 1.00 8.31 80 VAL A C 1
ATOM 624 O O . VAL A 1 82 ? 16.795 18.952 9.749 1.00 9.28 80 VAL A O 1
ATOM 628 N N . LYS A 1 83 ? 15.058 19.474 8.414 1.00 7.26 81 LYS A N 1
ATOM 629 C CA . LYS A 1 83 ? 14.202 19.915 9.517 1.00 8.33 81 LYS A CA 1
ATOM 630 C C . LYS A 1 83 ? 13.293 18.807 10.035 1.00 8.63 81 LYS A C 1
ATOM 631 O O . LYS A 1 83 ? 13.143 18.626 11.242 1.00 8.69 81 LYS A O 1
ATOM 637 N N . GLU A 1 84 ? 12.647 18.100 9.114 1.00 8.40 82 GLU A N 1
ATOM 638 C CA . GLU A 1 84 ? 11.781 16.987 9.480 1.00 8.95 82 GLU A CA 1
ATOM 639 C C . GLU A 1 84 ? 11.628 16.053 8.305 1.00 7.97 82 GLU A C 1
ATOM 640 O O . GLU A 1 84 ? 11.797 16.453 7.153 1.00 8.31 82 GLU A O 1
ATOM 646 N N . MET A 1 85 ? 11.330 14.796 8.599 1.00 6.74 83 MET A N 1
ATOM 647 C CA . MET A 1 85 ? 11.217 13.804 7.549 1.00 7.07 83 MET A CA 1
ATOM 648 C C . MET A 1 85 ? 10.373 12.623 7.987 1.00 7.83 83 MET A C 1
ATOM 649 O O . MET A 1 85 ? 10.453 12.174 9.133 1.00 7.74 83 MET A O 1
ATOM 654 N N . THR A 1 86 ? 9.554 12.145 7.058 1.00 7.39 84 THR A N 1
ATOM 655 C CA . THR A 1 86 ? 8.701 10.993 7.276 1.00 6.90 84 THR A CA 1
ATOM 656 C C . THR A 1 86 ? 9.168 9.929 6.295 1.00 7.64 84 THR A C 1
ATOM 657 O O . THR A 1 86 ? 9.390 10.227 5.119 1.00 7.62 84 THR A O 1
ATOM 661 N N . LEU A 1 87 ? 9.339 8.703 6.785 1.00 7.04 85 LEU A N 1
ATOM 662 C CA . LEU A 1 87 ? 9.767 7.580 5.947 1.00 6.75 85 LEU A CA 1
ATOM 663 C C . LEU A 1 87 ? 8.728 6.473 6.096 1.00 6.48 85 LEU A C 1
ATOM 664 O O . LEU A 1 87 ? 8.500 5.984 7.199 1.00 7.11 85 LEU A O 1
ATOM 669 N N . ARG A 1 88 ? 8.087 6.097 4.993 1.00 6.73 86 ARG A N 1
ATOM 670 C CA . ARG A 1 88 ? 7.058 5.061 5.018 1.00 6.55 86 ARG A CA 1
ATOM 671 C C . ARG A 1 88 ? 7.602 3.779 4.396 1.00 6.92 86 ARG A C 1
ATOM 672 O O . ARG A 1 88 ? 8.090 3.782 3.268 1.00 8.39 86 ARG A O 1
ATOM 680 N N . PHE A 1 89 ? 7.517 2.682 5.139 1.00 7.29 87 PHE A N 1
ATOM 681 C CA . PHE A 1 89 ? 8.026 1.398 4.674 1.00 7.99 87 PHE A CA 1
ATOM 682 C C . PHE A 1 89 ? 6.920 0.621 3.969 1.00 8.40 87 PHE A C 1
ATOM 683 O O . PHE A 1 89 ? 5.868 0.349 4.556 1.00 9.25 87 PHE A O 1
ATOM 691 N N . ARG A 1 90 ? 7.166 0.268 2.708 1.00 8.38 88 ARG A N 1
ATOM 692 C CA . ARG A 1 90 ? 6.180 -0.440 1.898 1.00 8.99 88 ARG A CA 1
ATOM 693 C C . ARG A 1 90 ? 6.381 -1.947 1.811 1.00 11.07 88 ARG A C 1
ATOM 694 O O . ARG A 1 90 ? 5.414 -2.711 1.867 1.00 11.47 88 ARG A O 1
ATOM 702 N N . ARG A 1 91 ? 7.629 -2.375 1.650 1.00 11.14 89 ARG A N 1
ATOM 703 C CA . ARG A 1 91 ? 7.932 -3.802 1.564 1.00 13.72 89 ARG A CA 1
ATOM 704 C C . ARG A 1 91 ? 9.400 -4.078 1.867 1.00 12.59 89 ARG A C 1
ATOM 705 O O . ARG A 1 91 ? 10.245 -3.194 1.732 1.00 11.53 89 ARG A O 1
ATOM 713 N N . PRO A 1 92 ? 9.721 -5.307 2.303 1.00 13.12 90 PRO A N 1
ATOM 714 C CA . PRO A 1 92 ? 11.115 -5.644 2.611 1.00 13.42 90 PRO A CA 1
ATOM 715 C C . PRO A 1 92 ? 12.028 -5.235 1.458 1.00 11.78 90 PRO A C 1
ATOM 716 O O . PRO A 1 92 ? 11.761 -5.562 0.304 1.00 13.82 90 PRO A O 1
ATOM 720 N N . ALA A 1 93 ? 13.097 -4.511 1.773 1.00 11.54 91 ALA A N 1
ATOM 721 C CA . ALA A 1 93 ? 14.035 -4.048 0.754 1.00 10.79 91 ALA A CA 1
ATOM 722 C C . ALA A 1 93 ? 15.173 -5.044 0.581 1.00 10.71 91 ALA A C 1
ATOM 723 O O . ALA A 1 93 ? 16.060 -5.139 1.430 1.00 11.04 91 ALA A O 1
ATOM 725 N N . LYS A 1 94 ? 15.136 -5.790 -0.520 1.00 11.04 92 LYS A N 1
ATOM 726 C CA . LYS A 1 94 ? 16.161 -6.787 -0.801 1.00 12.13 92 LYS A CA 1
ATOM 727 C C . LYS A 1 94 ? 17.077 -6.332 -1.928 1.00 10.95 92 LYS A C 1
ATOM 728 O O . LYS A 1 94 ? 16.628 -5.719 -2.895 1.00 11.19 92 LYS A O 1
ATOM 734 N N . GLY A 1 95 ? 18.367 -6.629 -1.789 1.00 10.29 93 GLY A N 1
ATOM 735 C CA . GLY A 1 95 ? 19.324 -6.241 -2.803 1.00 8.97 93 GLY A CA 1
ATOM 736 C C . GLY A 1 95 ? 19.680 -4.773 -2.693 1.00 10.10 93 GLY A C 1
ATOM 737 O O . GLY A 1 95 ? 19.458 -4.149 -1.651 1.00 9.44 93 GLY A O 1
ATOM 738 N N . ASP A 1 96 ? 20.242 -4.221 -3.765 1.00 9.74 94 ASP A N 1
ATOM 739 C CA . ASP A 1 96 ? 20.622 -2.815 -3.786 1.00 9.82 94 ASP A CA 1
ATOM 740 C C . ASP A 1 96 ? 19.381 -1.949 -3.980 1.00 9.27 94 ASP A C 1
ATOM 741 O O . ASP A 1 96 ? 18.484 -2.284 -4.762 1.00 8.93 94 ASP A O 1
ATOM 746 N N . ILE A 1 97 ? 19.345 -0.825 -3.270 1.00 8.34 95 ILE A N 1
ATOM 747 C CA . ILE A 1 97 ? 18.215 0.090 -3.330 1.00 7.10 95 ILE A CA 1
ATOM 748 C C . ILE A 1 97 ? 18.683 1.444 -3.852 1.00 8.20 95 ILE A C 1
ATOM 749 O O . ILE A 1 97 ? 19.783 1.891 -3.524 1.00 7.41 95 ILE A O 1
ATOM 754 N N . ARG A 1 98 ? 17.849 2.096 -4.662 1.00 7.46 96 ARG A N 1
ATOM 755 C CA . ARG A 1 98 ? 18.204 3.392 -5.229 1.00 6.93 96 ARG A CA 1
ATOM 756 C C . ARG A 1 98 ? 17.141 4.448 -5.007 1.00 6.56 96 ARG A C 1
ATOM 757 O O . ARG A 1 98 ? 15.994 4.153 -4.659 1.00 7.07 96 ARG A O 1
ATOM 765 N N . VAL A 1 99 ? 17.541 5.690 -5.240 1.00 6.66 97 VAL A N 1
ATOM 766 C CA . VAL A 1 99 ? 16.650 6.826 -5.121 1.00 6.66 97 VAL A CA 1
ATOM 767 C C . VAL A 1 99 ? 17.159 7.921 -6.050 1.00 7.68 97 VAL A C 1
ATOM 768 O O . VAL A 1 99 ? 18.364 8.032 -6.299 1.00 7.73 97 VAL A O 1
ATOM 772 N N . GLU A 1 100 ? 16.238 8.703 -6.597 1.00 7.57 98 GLU A N 1
ATOM 773 C CA . GLU A 1 100 ? 16.626 9.832 -7.423 1.00 8.95 98 GLU A CA 1
ATOM 774 C C . GLU A 1 100 ? 15.790 11.016 -6.961 1.00 8.86 98 GLU A C 1
ATOM 775 O O . GLU A 1 100 ? 14.693 10.849 -6.425 1.00 7.88 98 GLU A O 1
ATOM 781 N N . ALA A 1 101 ? 16.338 12.212 -7.114 1.00 9.31 99 ALA A N 1
ATOM 782 C CA . ALA A 1 101 ? 15.652 13.418 -6.680 1.00 9.56 99 ALA A CA 1
ATOM 783 C C . ALA A 1 101 ? 16.053 14.565 -7.585 1.00 9.57 99 ALA A C 1
ATOM 784 O O . ALA A 1 101 ? 17.151 14.570 -8.133 1.00 9.44 99 ALA A O 1
ATOM 786 N N . ARG A 1 102 ? 15.165 15.538 -7.737 1.00 9.96 100 ARG A N 1
ATOM 787 C CA . ARG A 1 102 ? 15.470 16.671 -8.589 1.00 11.57 100 ARG A CA 1
ATOM 788 C C . ARG A 1 102 ? 14.922 17.998 -8.071 1.00 11.74 100 ARG A C 1
ATOM 789 O O . ARG A 1 102 ? 14.033 18.035 -7.220 1.00 11.65 100 ARG A O 1
ATOM 797 N N . LEU A 1 103 ? 15.507 19.079 -8.580 1.00 12.38 101 LEU A N 1
ATOM 798 C CA . LEU A 1 103 ? 15.114 20.456 -8.275 1.00 15.39 101 LEU A CA 1
ATOM 799 C C . LEU A 1 103 ? 15.184 21.159 -9.625 1.00 16.00 101 LEU A C 1
ATOM 800 O O . LEU A 1 103 ? 16.232 21.135 -10.270 1.00 15.63 101 LEU A O 1
ATOM 805 N N . ASP A 1 104 ? 14.093 21.774 -10.070 1.00 18.44 102 ASP A N 1
ATOM 806 C CA . ASP A 1 104 ? 14.140 22.444 -11.368 1.00 22.08 102 ASP A CA 1
ATOM 807 C C . ASP A 1 104 ? 14.992 23.716 -11.302 1.00 21.20 102 ASP A C 1
ATOM 808 O O . ASP A 1 104 ? 15.208 24.283 -10.224 1.00 19.59 102 ASP A O 1
ATOM 813 N N . ALA A 1 105 ? 15.479 24.149 -12.463 1.00 20.86 103 ALA A N 1
ATOM 814 C CA . ALA A 1 105 ? 16.328 25.331 -12.566 1.00 21.09 103 ALA A CA 1
ATOM 815 C C . ALA A 1 105 ? 15.736 26.562 -11.892 1.00 21.75 103 ALA A C 1
ATOM 816 O O . ALA A 1 105 ? 16.439 27.308 -11.203 1.00 21.15 103 ALA A O 1
ATOM 818 N N . GLU A 1 106 ? 14.441 26.772 -12.101 1.00 21.83 104 GLU A N 1
ATOM 819 C CA . GLU A 1 106 ? 13.746 27.913 -11.523 1.00 22.71 104 GLU A CA 1
ATOM 820 C C . GLU A 1 106 ? 13.723 27.851 -9.995 1.00 20.13 104 GLU A C 1
ATOM 821 O O . GLU A 1 106 ? 13.934 28.868 -9.332 1.00 19.15 104 GLU A O 1
ATOM 827 N N . ARG A 1 107 ? 13.464 26.668 -9.435 1.00 17.77 105 ARG A N 1
ATOM 828 C CA . ARG A 1 107 ? 13.437 26.514 -7.979 1.00 16.60 105 ARG A CA 1
ATOM 829 C C . ARG A 1 107 ? 14.815 26.782 -7.386 1.00 14.46 105 ARG A C 1
ATOM 830 O O . ARG A 1 107 ? 14.935 27.369 -6.312 1.00 13.85 105 ARG A O 1
ATOM 838 N N . ILE A 1 108 ? 15.854 26.348 -8.087 1.00 14.67 106 ILE A N 1
ATOM 839 C CA . ILE A 1 108 ? 17.216 26.569 -7.614 1.00 14.23 106 ILE A CA 1
ATOM 840 C C . ILE A 1 108 ? 17.460 28.075 -7.508 1.00 14.27 106 ILE A C 1
ATOM 841 O O . ILE A 1 108 ? 18.003 28.555 -6.511 1.00 12.85 106 ILE A O 1
ATOM 846 N N . ARG A 1 109 ? 17.044 28.819 -8.532 1.00 15.33 107 ARG A N 1
ATOM 847 C CA . ARG A 1 109 ? 17.209 30.271 -8.519 1.00 17.60 107 ARG A CA 1
ATOM 848 C C . ARG A 1 109 ? 16.424 30.910 -7.374 1.00 16.86 107 ARG A C 1
ATOM 849 O O . ARG A 1 109 ? 16.941 31.776 -6.669 1.00 16.47 107 ARG A O 1
ATOM 857 N N . GLN A 1 110 ? 15.180 30.479 -7.185 1.00 17.12 108 GLN A N 1
ATOM 858 C CA . GLN A 1 110 ? 14.352 31.022 -6.112 1.00 17.39 108 GLN A CA 1
ATOM 859 C C . GLN A 1 110 ? 14.993 30.777 -4.751 1.00 16.28 108 GLN A C 1
ATOM 860 O O . GLN A 1 110 ? 15.070 31.680 -3.917 1.00 16.00 108 GLN A O 1
ATOM 866 N N . LEU A 1 111 ? 15.457 29.549 -4.535 1.00 13.92 109 LEU A N 1
ATOM 867 C CA . LEU A 1 111 ? 16.079 29.175 -3.272 1.00 14.02 109 LEU A CA 1
ATOM 868 C C . LEU A 1 111 ? 17.342 29.968 -2.943 1.00 14.68 109 LEU A C 1
ATOM 869 O O . LEU A 1 111 ? 17.488 30.461 -1.824 1.00 14.23 109 LEU A O 1
ATOM 874 N N . GLU A 1 112 ? 18.255 30.096 -3.903 1.00 16.17 110 GLU A N 1
ATOM 875 C CA . GLU A 1 112 ? 19.490 30.835 -3.642 1.00 18.53 110 GLU A CA 1
ATOM 876 C C . GLU A 1 112 ? 19.214 32.313 -3.405 1.00 18.19 110 GLU A C 1
ATOM 877 O O . GLU A 1 112 ? 19.869 32.951 -2.580 1.00 18.23 110 GLU A O 1
ATOM 883 N N . THR A 1 113 ? 18.234 32.850 -4.120 1.00 18.23 111 THR A N 1
ATOM 884 C CA . THR A 1 113 ? 17.869 34.250 -3.962 1.00 19.61 111 THR A CA 1
ATOM 885 C C . THR A 1 113 ? 17.327 34.484 -2.556 1.00 20.19 111 THR A C 1
ATOM 886 O O . THR A 1 113 ? 17.800 35.370 -1.838 1.00 19.35 111 THR A O 1
ATOM 890 N N . GLU A 1 114 ? 16.342 33.679 -2.163 1.00 18.76 112 GLU A N 1
ATOM 891 C CA . GLU A 1 114 ? 15.737 33.800 -0.842 1.00 18.40 112 GLU A CA 1
ATOM 892 C C . GLU A 1 114 ? 16.726 33.513 0.295 1.00 17.72 112 GLU A C 1
ATOM 893 O O . GLU A 1 114 ? 16.714 34.200 1.316 1.00 18.50 112 GLU A O 1
ATOM 899 N N . ALA A 1 115 ? 17.576 32.502 0.124 1.00 16.22 113 ALA A N 1
ATOM 900 C CA . ALA A 1 115 ? 18.564 32.169 1.147 1.00 15.82 113 ALA A CA 1
ATOM 901 C C . ALA A 1 115 ? 19.586 33.300 1.231 1.00 16.97 113 ALA A C 1
ATOM 902 O O . ALA A 1 115 ? 20.082 33.632 2.309 1.00 17.36 113 ALA A O 1
ATOM 904 N N . GLY A 1 116 ? 19.896 33.892 0.084 1.00 17.42 114 GLY A N 1
ATOM 905 C CA . GLY A 1 116 ? 20.851 34.981 0.065 1.00 20.67 114 GLY A CA 1
ATOM 906 C C . GLY A 1 116 ? 20.302 36.244 0.701 1.00 21.46 114 GLY A C 1
ATOM 907 O O . GLY A 1 116 ? 20.998 36.912 1.467 1.00 22.31 114 GLY A O 1
ATOM 908 N N . GLU A 1 117 ? 19.047 36.564 0.398 1.00 22.64 115 GLU A N 1
ATOM 909 C CA . GLU A 1 117 ? 18.417 37.768 0.931 1.00 23.87 115 GLU A CA 1
ATOM 910 C C . GLU A 1 117 ? 17.882 37.640 2.353 1.00 23.39 115 GLU A C 1
ATOM 911 O O . GLU A 1 117 ? 17.929 38.600 3.126 1.00 23.36 115 GLU A O 1
ATOM 917 N N . ARG A 1 118 ? 17.375 36.463 2.703 1.00 22.47 116 ARG A N 1
ATOM 918 C CA . ARG A 1 118 ? 16.807 36.266 4.029 1.00 22.42 116 ARG A CA 1
ATOM 919 C C . ARG A 1 118 ? 17.604 35.376 4.967 1.00 20.26 116 ARG A C 1
ATOM 920 O O . ARG A 1 118 ? 17.275 35.266 6.147 1.00 20.32 116 ARG A O 1
ATOM 928 N N . GLY A 1 119 ? 18.651 34.746 4.451 1.00 17.49 117 GLY A N 1
ATOM 929 C CA . GLY A 1 119 ? 19.468 33.893 5.293 1.00 16.62 117 GLY A CA 1
ATOM 930 C C . GLY A 1 119 ? 19.075 32.427 5.289 1.00 16.18 117 GLY A C 1
ATOM 931 O O . GLY A 1 119 ? 19.864 31.575 5.698 1.00 15.03 117 GLY A O 1
ATOM 932 N N . LYS A 1 120 ? 17.859 32.127 4.839 1.00 15.02 118 LYS A N 1
ATOM 933 C CA . LYS A 1 120 ? 17.391 30.745 4.785 1.00 15.03 118 LYS A CA 1
ATOM 934 C C . LYS A 1 120 ? 16.229 30.593 3.809 1.00 14.66 118 LYS A C 1
ATOM 935 O O . LYS A 1 120 ? 15.493 31.554 3.537 1.00 14.81 118 LYS A O 1
ATOM 941 N N . ALA A 1 121 ? 16.076 29.379 3.285 1.00 12.61 119 ALA A N 1
ATOM 942 C CA . ALA A 1 121 ? 15.018 29.052 2.334 1.00 11.14 119 ALA A CA 1
ATOM 943 C C . ALA A 1 121 ? 14.740 27.562 2.459 1.00 11.98 119 ALA A C 1
ATOM 944 O O . ALA A 1 121 ? 15.671 26.767 2.577 1.00 13.48 119 ALA A O 1
ATOM 946 N N . GLU A 1 122 ? 13.468 27.180 2.429 1.00 11.11 120 GLU A N 1
ATOM 947 C CA . GLU A 1 122 ? 13.106 25.770 2.559 1.00 9.88 120 GLU A CA 1
ATOM 948 C C . GLU A 1 122 ? 12.809 25.097 1.228 1.00 9.74 120 GLU A C 1
ATOM 949 O O . GLU A 1 122 ? 12.281 25.714 0.308 1.00 8.65 120 GLU A O 1
ATOM 955 N N . TYR A 1 123 ? 13.149 23.817 1.138 1.00 8.44 121 TYR A N 1
ATOM 956 C CA . TYR A 1 123 ? 12.821 23.030 -0.041 1.00 8.00 121 TYR A CA 1
ATOM 957 C C . TYR A 1 123 ? 12.452 21.635 0.460 1.00 8.10 121 TYR A C 1
ATOM 958 O O . TYR A 1 123 ? 13.010 21.144 1.446 1.00 8.19 121 TYR A O 1
ATOM 967 N N . SER A 1 124 ? 11.470 21.017 -0.184 1.00 8.08 122 SER A N 1
ATOM 968 C CA . SER A 1 124 ? 11.039 19.688 0.221 1.00 7.34 122 SER A CA 1
ATOM 969 C C . SER A 1 124 ? 11.270 18.676 -0.892 1.00 8.00 122 SER A C 1
ATOM 970 O O . SER A 1 124 ? 11.380 19.040 -2.067 1.00 7.95 122 SER A O 1
ATOM 973 N N . LEU A 1 125 ? 11.365 17.407 -0.507 1.00 6.35 123 LEU A N 1
ATOM 974 C CA . LEU A 1 125 ? 11.559 16.326 -1.464 1.00 6.48 123 LEU A CA 1
ATOM 975 C C . LEU A 1 125 ? 10.629 15.184 -1.063 1.00 6.87 123 LEU A C 1
ATOM 976 O O . LEU A 1 125 ? 10.524 14.846 0.120 1.00 6.50 123 LEU A O 1
ATOM 981 N N . GLU A 1 126 ? 9.940 14.621 -2.051 1.00 6.75 124 GLU A N 1
ATOM 982 C CA . GLU A 1 126 ? 9.033 13.488 -1.848 1.00 7.21 124 GLU A CA 1
ATOM 983 C C . GLU A 1 126 ? 9.580 12.427 -2.789 1.00 7.41 124 GLU A C 1
ATOM 984 O O . GLU A 1 126 ? 9.377 12.494 -4.003 1.00 7.74 124 GLU A O 1
ATOM 990 N N . LEU A 1 127 ? 10.272 11.450 -2.212 1.00 6.43 125 LEU A N 1
ATOM 991 C CA . LEU A 1 127 ? 10.953 10.425 -2.986 1.00 7.06 125 LEU A CA 1
ATOM 992 C C . LEU A 1 127 ? 10.491 8.992 -2.804 1.00 7.19 125 LEU A C 1
ATOM 993 O O . LEU A 1 127 ? 9.845 8.648 -1.816 1.00 8.19 125 LEU A O 1
ATOM 998 N N . GLN A 1 128 ? 10.860 8.161 -3.774 1.00 7.10 126 GLN A N 1
ATOM 999 C CA . GLN A 1 128 ? 10.563 6.736 -3.745 1.00 7.08 126 GLN A CA 1
ATOM 1000 C C . GLN A 1 128 ? 11.887 5.989 -3.821 1.00 7.33 126 GLN A C 1
ATOM 1001 O O . GLN A 1 128 ? 12.765 6.340 -4.613 1.00 7.90 126 GLN A O 1
ATOM 1007 N N . LEU A 1 129 ? 12.035 4.975 -2.979 1.00 6.84 127 LEU A N 1
ATOM 1008 C CA . LEU A 1 129 ? 13.234 4.145 -2.988 1.00 7.35 127 LEU A CA 1
ATOM 1009 C C . LEU A 1 129 ? 12.800 2.870 -3.692 1.00 7.75 127 LEU A C 1
ATOM 1010 O O . LEU A 1 129 ? 11.753 2.307 -3.370 1.00 7.42 127 LEU A O 1
ATOM 1015 N N . THR A 1 130 ? 13.598 2.411 -4.649 1.00 7.53 128 THR A N 1
ATOM 1016 C CA . THR A 1 130 ? 13.234 1.224 -5.409 1.00 8.05 128 THR A CA 1
ATOM 1017 C C . THR A 1 130 ? 14.299 0.143 -5.404 1.00 7.93 128 THR A C 1
ATOM 1018 O O . THR A 1 130 ? 15.486 0.432 -5.255 1.00 8.22 128 THR A O 1
ATOM 1022 N N . ASP A 1 131 ? 13.876 -1.108 -5.562 1.00 7.96 129 ASP A N 1
ATOM 1023 C CA . ASP A 1 131 ? 14.839 -2.199 -5.619 1.00 8.93 129 ASP A CA 1
ATOM 1024 C C . ASP A 1 131 ? 15.210 -2.475 -7.082 1.00 10.38 129 ASP A C 1
ATOM 1025 O O . ASP A 1 131 ? 14.758 -1.769 -7.986 1.00 9.80 129 ASP A O 1
ATOM 1030 N N . GLU A 1 132 ? 16.033 -3.494 -7.310 1.00 10.89 130 GLU A N 1
ATOM 1031 C CA . GLU A 1 132 ? 16.499 -3.827 -8.655 1.00 13.34 130 GLU A CA 1
ATOM 1032 C C . GLU A 1 132 ? 15.417 -4.145 -9.686 1.00 13.57 130 GLU A C 1
ATOM 1033 O O . GLU A 1 132 ? 15.683 -4.122 -10.891 1.00 13.23 130 GLU A O 1
ATOM 1039 N N . GLN A 1 133 ? 14.206 -4.425 -9.209 1.00 13.33 131 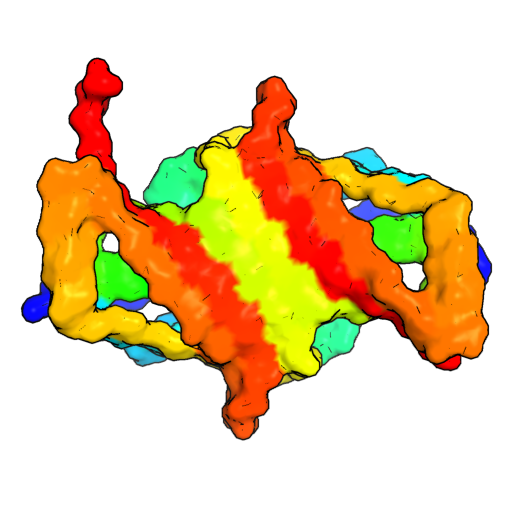GLN A N 1
ATOM 1040 C CA . GLN A 1 133 ? 13.071 -4.738 -10.076 1.00 13.64 131 GLN A CA 1
ATOM 1041 C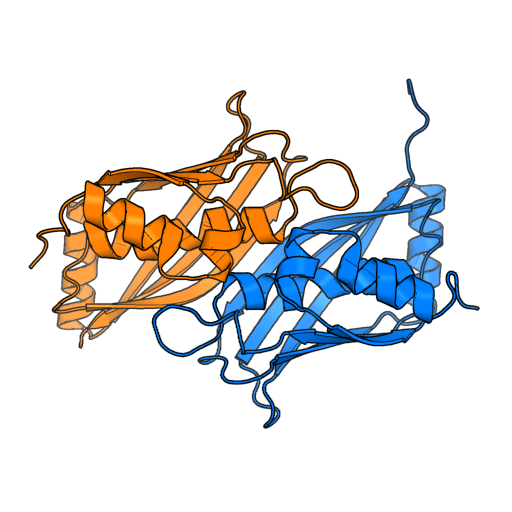 C . GLN A 1 133 ? 12.163 -3.520 -10.231 1.00 12.27 131 GLN A C 1
ATOM 1042 O O . GLN A 1 133 ? 11.103 -3.601 -10.852 1.00 11.13 131 GLN A O 1
ATOM 1048 N N . GLY A 1 134 ? 12.574 -2.395 -9.653 1.00 10.97 132 GLY A N 1
ATOM 1049 C CA . GLY A 1 134 ? 11.770 -1.191 -9.745 1.00 9.60 132 GLY A CA 1
ATOM 1050 C C . GLY A 1 134 ? 10.614 -1.140 -8.758 1.00 11.01 132 GLY A C 1
ATOM 1051 O O . GLY A 1 134 ? 9.762 -0.245 -8.853 1.00 10.68 132 GLY A O 1
ATOM 1052 N N . GLU A 1 135 ? 10.552 -2.099 -7.830 1.00 9.58 133 GLU A N 1
ATOM 1053 C CA . GLU A 1 135 ? 9.490 -2.104 -6.819 1.00 9.38 133 GLU A CA 1
ATOM 1054 C C . GLU A 1 135 ? 9.781 -1.011 -5.791 1.00 9.25 133 GLU A C 1
ATOM 1055 O O . GLU A 1 135 ? 10.924 -0.829 -5.371 1.00 8.19 133 GLU A O 1
ATOM 1061 N N . VAL A 1 136 ? 8.743 -0.290 -5.386 1.00 8.90 134 VAL A N 1
ATOM 1062 C CA . VAL A 1 136 ? 8.888 0.770 -4.396 1.00 8.66 134 VAL A CA 1
ATOM 1063 C C . VAL A 1 136 ? 8.919 0.138 -3.007 1.00 8.80 134 VAL A C 1
ATOM 1064 O O . VAL A 1 136 ? 7.914 -0.391 -2.533 1.00 10.46 134 VAL A O 1
ATOM 1068 N N . VAL A 1 137 ? 10.077 0.188 -2.355 1.00 6.88 135 VAL A N 1
ATOM 1069 C CA . VAL A 1 137 ? 10.214 -0.418 -1.039 1.00 7.01 135 VAL A CA 1
ATOM 1070 C C . VAL A 1 137 ? 9.934 0.542 0.113 1.00 6.48 135 VAL A C 1
ATOM 1071 O O . VAL A 1 137 ? 9.599 0.114 1.219 1.00 6.64 135 VAL A O 1
ATOM 1075 N N . ALA A 1 138 ? 10.073 1.837 -0.151 1.00 6.13 136 ALA A N 1
ATOM 1076 C CA . ALA A 1 138 ? 9.834 2.863 0.859 1.00 6.35 136 ALA A CA 1
ATOM 1077 C C . ALA A 1 138 ? 9.619 4.197 0.159 1.00 6.92 136 ALA A C 1
ATOM 1078 O O . ALA A 1 138 ? 10.072 4.394 -0.967 1.00 6.76 136 ALA A O 1
ATOM 1080 N N . GLU A 1 139 ? 8.922 5.105 0.831 1.00 6.38 137 GLU A N 1
ATOM 1081 C CA . GLU A 1 139 ? 8.651 6.426 0.286 1.00 7.46 137 GLU A CA 1
ATOM 1082 C C . GLU A 1 139 ? 8.863 7.454 1.387 1.00 8.10 137 GLU A C 1
ATOM 1083 O O . GLU A 1 139 ? 8.426 7.256 2.521 1.00 8.52 137 GLU A O 1
ATOM 1089 N N . SER A 1 140 ? 9.537 8.550 1.052 1.00 7.38 138 SER A N 1
ATOM 1090 C CA . SER A 1 140 ? 9.825 9.592 2.034 1.00 6.94 138 SER A CA 1
ATOM 1091 C C . SER A 1 140 ? 9.333 10.980 1.636 1.00 6.64 138 SER A C 1
ATOM 1092 O O . SER A 1 140 ? 9.108 11.269 0.461 1.00 6.41 138 SER A O 1
ATOM 1095 N N . ALA A 1 141 ? 9.175 11.830 2.641 1.00 7.03 139 ALA A N 1
ATOM 1096 C CA . ALA A 1 141 ? 8.769 13.220 2.456 1.00 6.37 139 ALA A CA 1
ATOM 1097 C C . ALA A 1 141 ? 9.640 13.972 3.458 1.00 6.55 139 ALA A C 1
ATOM 1098 O O . ALA A 1 141 ? 9.624 13.658 4.652 1.00 6.91 139 ALA A O 1
ATOM 1100 N N . ALA A 1 142 ? 10.408 14.948 2.984 1.00 6.16 140 ALA A N 1
ATOM 1101 C CA . ALA A 1 142 ? 11.301 15.680 3.876 1.00 5.89 140 ALA A CA 1
ATOM 1102 C C . ALA A 1 142 ? 11.374 17.176 3.614 1.00 6.66 140 ALA A C 1
ATOM 1103 O O . ALA A 1 142 ? 11.213 17.629 2.479 1.00 7.29 140 ALA A O 1
ATOM 1105 N N . LEU A 1 143 ? 11.633 17.929 4.680 1.00 6.64 141 LEU A N 1
ATOM 1106 C CA . LEU A 1 143 ? 11.759 19.380 4.605 1.00 6.42 141 LEU A CA 1
ATOM 1107 C C . LEU A 1 143 ? 13.189 19.751 4.961 1.00 7.01 141 LEU A C 1
ATOM 1108 O O . LEU A 1 143 ? 13.687 19.383 6.027 1.00 6.67 141 LEU A O 1
ATOM 1113 N N . TYR A 1 144 ? 13.838 20.476 4.057 1.00 7.34 142 TYR A N 1
ATOM 1114 C CA . TYR A 1 144 ? 15.212 20.925 4.241 1.00 7.70 142 TYR A CA 1
ATOM 1115 C C . TYR A 1 144 ? 15.241 22.436 4.249 1.00 8.29 142 TYR A C 1
ATOM 1116 O O . TYR A 1 144 ? 14.321 23.099 3.770 1.00 7.88 142 TYR A O 1
ATOM 1125 N N . GLN A 1 145 ? 16.326 22.975 4.778 1.00 9.04 143 GLN A N 1
ATOM 1126 C CA . GLN A 1 145 ? 16.507 24.406 4.808 1.00 10.47 143 GLN A CA 1
ATOM 1127 C C . GLN A 1 145 ? 17.893 24.685 4.237 1.00 10.37 143 GLN A C 1
ATOM 1128 O O . GLN A 1 145 ? 18.857 23.999 4.585 1.00 10.94 143 GLN A O 1
ATOM 1134 N N . LEU A 1 146 ? 17.977 25.650 3.326 1.00 10.24 144 LEU A N 1
ATOM 1135 C CA . LEU A 1 146 ? 19.257 26.068 2.754 1.00 10.83 144 LEU A CA 1
ATOM 1136 C C . LEU A 1 146 ? 19.568 27.310 3.592 1.00 11.39 144 LEU A C 1
ATOM 1137 O O . LEU A 1 146 ? 18.780 28.258 3.614 1.00 11.43 144 LEU A O 1
ATOM 1142 N N . ARG A 1 147 ? 20.697 27.305 4.293 1.00 10.26 145 ARG A N 1
ATOM 1143 C CA . ARG A 1 147 ? 21.034 28.433 5.152 1.00 12.29 145 ARG A CA 1
ATOM 1144 C C . ARG A 1 147 ? 22.377 29.049 4.833 1.00 13.22 145 ARG A C 1
ATOM 1145 O O . ARG A 1 147 ? 23.303 28.360 4.419 1.00 12.10 145 ARG A O 1
ATOM 1153 N N . SER A 1 148 ? 22.484 30.356 5.029 1.00 14.59 146 SER A N 1
ATOM 1154 C CA . SER A 1 148 ? 23.753 31.021 4.798 1.00 16.26 146 SER A CA 1
ATOM 1155 C C . SER A 1 148 ? 24.496 30.993 6.127 1.00 16.35 146 SER A C 1
ATOM 1156 O O . SER A 1 148 ? 23.883 30.923 7.194 1.00 14.38 146 SER A O 1
ATOM 1159 N N . HIS A 1 149 ? 25.819 31.013 6.068 1.00 17.77 147 HIS A N 1
ATOM 1160 C CA . HIS A 1 149 ? 26.607 31.011 7.288 1.00 19.10 147 HIS A CA 1
ATOM 1161 C C . HIS A 1 149 ? 26.502 32.391 7.926 1.00 20.81 147 HIS A C 1
ATOM 1162 O O . HIS A 1 149 ? 26.571 33.408 7.238 1.00 22.89 147 HIS A O 1
ATOM 1169 N N . ALA A 1 150 ? 26.310 32.429 9.238 1.00 22.55 148 ALA A N 1
ATOM 1170 C CA . ALA A 1 150 ? 26.209 33.702 9.936 1.00 24.89 148 ALA A CA 1
ATOM 1171 C C . ALA A 1 150 ? 27.619 34.231 10.166 1.00 26.10 148 ALA A C 1
ATOM 1172 O O . ALA A 1 150 ? 28.588 33.468 10.176 1.00 26.03 148 ALA A O 1
ATOM 1174 N N . ARG A 1 151 ? 27.735 35.540 10.337 1.00 26.90 149 ARG A N 1
ATOM 1175 C CA . ARG A 1 151 ? 29.031 36.148 10.576 1.00 27.30 149 ARG A CA 1
ATOM 1176 C C . ARG A 1 151 ? 29.420 35.820 12.015 1.00 26.87 149 ARG A C 1
ATOM 1177 O O . ARG A 1 151 ? 28.622 36.007 12.931 1.00 25.71 149 ARG A O 1
ATOM 1185 N N . PRO A 1 152 ? 30.643 35.306 12.233 1.00 27.14 150 PRO A N 1
ATOM 1186 C CA . PRO A 1 152 ? 31.076 34.967 13.595 1.00 27.07 150 PRO A CA 1
ATOM 1187 C C . PRO A 1 152 ? 30.974 36.148 14.566 1.00 27.48 150 PRO A C 1
ATOM 1188 O O . PRO A 1 152 ? 31.400 37.260 14.254 1.00 26.82 150 PRO A O 1
ATOM 1192 N N . GLY A 1 153 ? 30.402 35.899 15.741 1.00 28.20 151 GLY A N 1
ATOM 1193 C CA . GLY A 1 153 ? 30.265 36.951 16.733 1.00 29.70 151 GLY A CA 1
ATOM 1194 C C . GLY A 1 153 ? 28.985 37.760 16.627 1.00 31.24 151 GLY A C 1
ATOM 1195 O O . GLY A 1 153 ? 28.708 38.600 17.483 1.00 31.24 151 GLY A O 1
ATOM 1196 N N . SER A 1 154 ? 28.198 37.518 15.583 1.00 32.07 152 SER A N 1
ATOM 1197 C CA . SER A 1 154 ? 26.948 38.250 15.400 1.00 33.45 152 SER A CA 1
ATOM 1198 C C . SER A 1 154 ? 25.795 37.577 16.145 1.00 33.64 152 SER A C 1
ATOM 1199 O O . SER A 1 154 ? 26.002 36.478 16.706 1.00 32.98 152 SER A O 1
ATOM 1203 N N . GLY B 1 1 ? 5.700 -16.656 25.705 1.00 24.41 -1 GLY B N 1
ATOM 1204 C CA . GLY B 1 1 ? 5.578 -15.914 26.992 1.00 23.24 -1 GLY B CA 1
ATOM 1205 C C . GLY B 1 1 ? 6.193 -14.529 26.927 1.00 22.46 -1 GLY B C 1
ATOM 1206 O O . GLY B 1 1 ? 6.549 -14.048 25.849 1.00 21.62 -1 GLY B O 1
ATOM 1207 N N . HIS B 1 2 ? 6.329 -13.893 28.087 1.00 20.64 0 HIS B N 1
ATOM 1208 C CA . HIS B 1 2 ? 6.896 -12.551 28.173 1.00 19.40 0 HIS B CA 1
ATOM 1209 C C . HIS B 1 2 ? 8.243 -12.499 28.884 1.00 19.41 0 HIS B C 1
ATOM 1210 O O . HIS B 1 2 ? 8.685 -11.427 29.296 1.00 18.87 0 HIS B O 1
ATOM 1217 N N . MET B 1 3 ? 8.892 -13.648 29.042 1.00 18.85 1 MET B N 1
ATOM 1218 C CA . MET B 1 3 ? 10.189 -13.672 29.703 1.00 20.18 1 MET B CA 1
ATOM 1219 C C . MET B 1 3 ? 11.248 -13.130 28.745 1.00 20.68 1 MET B C 1
ATOM 1220 O O . MET B 1 3 ? 11.565 -13.759 27.733 1.00 19.98 1 MET B O 1
ATOM 1225 N N . PRO B 1 4 ? 11.805 -11.949 29.049 1.00 21.55 2 PRO B N 1
ATOM 1226 C CA . PRO B 1 4 ? 12.828 -11.361 28.178 1.00 21.88 2 PRO B CA 1
ATOM 1227 C C . PRO B 1 4 ? 14.146 -12.132 28.223 1.00 23.31 2 PRO B C 1
ATOM 1228 O O . PRO B 1 4 ? 14.404 -12.881 29.167 1.00 22.82 2 PRO B O 1
ATOM 1232 N N . LEU B 1 5 ? 14.971 -11.964 27.193 1.00 23.72 3 LEU B N 1
ATOM 1233 C CA . LEU B 1 5 ? 16.264 -12.635 27.155 1.00 26.08 3 LEU B CA 1
ATOM 1234 C C . LEU B 1 5 ? 17.116 -12.091 28.285 1.00 26.55 3 LEU B C 1
ATOM 1235 O O . LEU B 1 5 ? 16.929 -10.952 28.715 1.00 25.80 3 LEU B O 1
ATOM 1240 N N . PRO B 1 6 ? 18.061 -12.900 28.789 1.00 27.41 4 PRO B N 1
ATOM 1241 C CA . PRO B 1 6 ? 18.914 -12.404 29.875 1.00 28.73 4 PRO B CA 1
ATOM 1242 C C . PRO B 1 6 ? 19.539 -11.080 29.428 1.00 28.86 4 PRO B C 1
ATOM 1243 O O . PRO B 1 6 ? 20.109 -10.989 28.342 1.00 27.64 4 PRO B O 1
ATOM 1247 N N . THR B 1 7 ? 19.399 -10.060 30.271 1.00 31.24 5 THR B N 1
ATOM 1248 C CA . THR B 1 7 ? 19.885 -8.706 29.996 1.00 32.96 5 THR B CA 1
ATOM 1249 C C . THR B 1 7 ? 21.242 -8.553 29.311 1.00 33.33 5 THR B C 1
ATOM 1250 O O . THR B 1 7 ? 21.313 -8.096 28.169 1.00 32.95 5 THR B O 1
ATOM 1254 N N . GLU B 1 8 ? 22.317 -8.920 29.999 1.00 33.60 6 GLU B N 1
ATOM 1255 C CA . GLU B 1 8 ? 23.650 -8.786 29.422 1.00 35.21 6 GLU B CA 1
ATOM 1256 C C . GLU B 1 8 ? 23.730 -9.349 28.000 1.00 34.68 6 GLU B C 1
ATOM 1257 O O . GLU B 1 8 ? 24.403 -8.785 27.137 1.00 35.50 6 GLU B O 1
ATOM 1263 N N . LEU B 1 9 ? 23.039 -10.457 27.759 1.00 32.92 7 LEU B N 1
ATOM 1264 C CA . LEU B 1 9 ? 23.021 -11.076 26.438 1.00 32.30 7 LEU B CA 1
ATOM 1265 C C . LEU B 1 9 ? 22.258 -10.192 25.444 1.00 31.72 7 LEU B C 1
ATOM 1266 O O . LEU B 1 9 ? 22.699 -9.993 24.310 1.00 31.01 7 LEU B O 1
ATOM 1271 N N . ALA B 1 10 ? 21.114 -9.665 25.886 1.00 29.93 8 ALA B N 1
ATOM 1272 C CA . ALA B 1 10 ? 20.267 -8.802 25.062 1.00 27.33 8 ALA B CA 1
ATOM 1273 C C . ALA B 1 10 ? 20.974 -7.505 24.677 1.00 26.10 8 ALA B C 1
ATOM 1274 O O . ALA B 1 10 ? 20.727 -6.950 23.608 1.00 23.75 8 ALA B O 1
ATOM 1276 N N . ARG B 1 11 ? 21.840 -7.009 25.554 1.00 27.29 9 ARG B N 1
ATOM 1277 C CA . ARG B 1 11 ? 22.562 -5.782 25.257 1.00 30.03 9 ARG B CA 1
ATOM 1278 C C . ARG B 1 11 ? 23.508 -6.022 24.089 1.00 31.03 9 ARG B C 1
ATOM 1279 O O . ARG B 1 11 ? 23.567 -5.222 23.154 1.00 31.13 9 ARG B O 1
ATOM 1287 N N . HIS B 1 12 ? 24.235 -7.133 24.127 1.00 31.40 10 HIS B N 1
ATOM 1288 C CA . HIS B 1 12 ? 25.154 -7.449 23.040 1.00 31.52 10 HIS B CA 1
ATOM 1289 C C . HIS B 1 12 ? 24.377 -7.614 21.737 1.00 29.98 10 HIS B C 1
ATOM 1290 O O . HIS B 1 12 ? 24.825 -7.170 20.679 1.00 30.31 10 HIS B O 1
ATOM 1297 N N . LEU B 1 13 ? 23.209 -8.243 21.821 1.00 28.01 11 LEU B N 1
ATOM 1298 C CA . LEU B 1 13 ? 22.358 -8.443 20.650 1.00 27.61 11 LEU B CA 1
ATOM 1299 C C . LEU B 1 13 ? 22.002 -7.096 20.026 1.00 26.62 11 LEU B C 1
ATOM 1300 O O . LEU B 1 13 ? 22.223 -6.871 18.836 1.00 27.11 11 LEU B O 1
ATOM 1305 N N . THR B 1 14 ? 21.451 -6.209 20.855 1.00 23.99 12 THR B N 1
ATOM 1306 C CA . THR B 1 14 ? 21.028 -4.860 20.461 1.00 20.33 12 THR B CA 1
ATOM 1307 C C . THR B 1 14 ? 22.128 -4.031 19.805 1.00 18.05 12 THR B C 1
ATOM 1308 O O . THR B 1 14 ? 21.899 -3.349 18.812 1.00 18.75 12 THR B O 1
ATOM 1312 N N . GLU B 1 15 ? 23.321 -4.091 20.380 1.00 16.42 13 GLU B N 1
ATOM 1313 C CA . GLU B 1 15 ? 24.454 -3.314 19.895 1.00 15.96 13 GLU B CA 1
ATOM 1314 C C . GLU B 1 15 ? 25.253 -3.954 18.760 1.00 16.43 13 GLU B C 1
ATOM 1315 O O . GLU B 1 15 ? 25.926 -3.251 18.002 1.00 16.57 13 GLU B O 1
ATOM 1321 N N . GLU B 1 16 ? 25.170 -5.276 18.629 1.00 16.57 14 GLU B N 1
ATOM 1322 C CA . GLU B 1 16 ? 25.982 -5.976 17.636 1.00 15.97 14 GLU B CA 1
ATOM 1323 C C . GLU B 1 16 ? 25.316 -6.782 16.527 1.00 14.98 14 GLU B C 1
ATOM 1324 O O . GLU B 1 16 ? 25.938 -7.009 15.493 1.00 15.71 14 GLU B O 1
ATOM 1330 N N . LYS B 1 17 ? 24.080 -7.226 16.729 1.00 14.83 15 LYS B N 1
ATOM 1331 C CA . LYS B 1 17 ? 23.397 -8.040 15.722 1.00 17.38 15 LYS B CA 1
ATOM 1332 C C . LYS B 1 17 ? 23.390 -7.445 14.309 1.00 17.50 15 LYS B C 1
ATOM 1333 O O . LYS B 1 17 ? 23.652 -8.146 13.324 1.00 18.86 15 LYS B O 1
ATOM 1339 N N . ILE B 1 18 ? 23.080 -6.157 14.213 1.00 14.88 16 ILE B N 1
ATOM 1340 C CA . ILE B 1 18 ? 23.022 -5.472 12.926 1.00 12.95 16 ILE B CA 1
ATOM 1341 C C . ILE B 1 18 ? 24.313 -4.684 12.721 1.00 12.07 16 ILE B C 1
ATOM 1342 O O . ILE B 1 18 ? 24.596 -3.746 13.461 1.00 12.42 16 ILE B O 1
ATOM 1347 N N . ALA B 1 19 ? 25.096 -5.074 11.718 1.00 11.52 17 ALA B N 1
ATOM 1348 C CA . ALA B 1 19 ? 26.372 -4.418 11.443 1.00 12.01 17 ALA B CA 1
ATOM 1349 C C . ALA B 1 19 ? 26.266 -2.898 11.311 1.00 11.07 17 ALA B C 1
ATOM 1350 O O . ALA B 1 19 ? 27.110 -2.164 11.831 1.00 11.00 17 ALA B O 1
ATOM 1352 N N . PHE B 1 20 ? 25.234 -2.432 10.612 1.00 10.63 18 PHE B N 1
ATOM 1353 C CA . PHE B 1 20 ? 25.010 -1.000 10.412 1.00 10.58 18 PHE B CA 1
ATOM 1354 C C . PHE B 1 20 ? 24.947 -0.298 11.771 1.00 10.30 18 PHE B C 1
ATOM 1355 O O . PHE B 1 20 ? 25.517 0.780 11.959 1.00 10.54 18 PHE B O 1
ATOM 1363 N N . VAL B 1 21 ? 24.252 -0.921 12.717 1.00 9.72 19 VAL B N 1
ATOM 1364 C CA . VAL B 1 21 ? 24.122 -0.372 14.060 1.00 9.37 19 VAL B CA 1
ATOM 1365 C C . VAL B 1 21 ? 25.440 -0.508 14.825 1.00 10.01 19 VAL B C 1
ATOM 1366 O O . VAL B 1 21 ? 25.885 0.434 15.485 1.00 9.93 19 VAL B O 1
ATOM 1370 N N . GLN B 1 22 ? 26.069 -1.677 14.726 1.00 10.72 20 GLN B N 1
ATOM 1371 C CA . GLN B 1 22 ? 27.337 -1.926 15.416 1.00 12.79 20 GLN B CA 1
ATOM 1372 C C . GLN B 1 22 ? 28.411 -0.893 15.031 1.00 12.78 20 GLN B C 1
ATOM 1373 O O . GLN B 1 22 ? 29.156 -0.412 15.892 1.00 12.64 20 GLN B O 1
ATOM 1379 N N . ARG B 1 23 ? 28.475 -0.545 13.745 1.00 12.55 21 ARG B N 1
ATOM 1380 C CA . ARG B 1 23 ? 29.449 0.438 13.247 1.00 13.85 21 ARG B CA 1
ATOM 1381 C C . ARG B 1 23 ? 29.217 1.859 13.788 1.00 12.65 21 ARG B C 1
ATOM 1382 O O . ARG B 1 23 ? 30.118 2.699 13.757 1.00 12.80 21 ARG B O 1
ATOM 1390 N N . SER B 1 24 ? 28.014 2.135 14.279 1.00 11.29 22 SER B N 1
ATOM 1391 C CA . SER B 1 24 ? 27.712 3.464 14.806 1.00 10.94 22 SER B CA 1
ATOM 1392 C C . SER B 1 24 ? 28.145 3.630 16.264 1.00 11.39 22 SER B C 1
ATOM 1393 O O . SER B 1 24 ? 28.244 4.755 16.761 1.00 11.69 22 SER B O 1
ATOM 1396 N N . GLY B 1 25 ? 28.398 2.518 16.950 1.00 10.23 23 GLY B N 1
ATOM 1397 C CA . GLY B 1 25 ? 28.823 2.598 18.338 1.00 10.26 23 GLY B CA 1
ATOM 1398 C C . GLY B 1 25 ? 27.682 2.706 19.333 1.00 10.21 23 GLY B C 1
ATOM 1399 O O . GLY B 1 25 ? 27.901 2.970 20.518 1.00 10.09 23 GLY B O 1
ATOM 1400 N N . LEU B 1 26 ? 26.463 2.497 18.845 1.00 9.79 24 LEU B N 1
ATOM 1401 C CA . LEU B 1 26 ? 25.259 2.558 19.670 1.00 9.11 24 LEU B CA 1
ATOM 1402 C C . LEU B 1 26 ? 25.400 1.659 20.898 1.00 9.58 24 LEU B C 1
ATOM 1403 O O . LEU B 1 26 ? 25.817 0.511 20.781 1.00 8.85 24 LEU B O 1
ATOM 1408 N N . ARG B 1 27 ? 25.048 2.180 22.070 1.00 9.81 25 ARG B N 1
ATOM 1409 C CA . ARG B 1 27 ? 25.131 1.401 23.305 1.00 10.95 25 ARG B CA 1
ATOM 1410 C C . ARG B 1 27 ? 23.781 1.345 24.025 1.00 10.93 25 ARG B C 1
ATOM 1411 O O . ARG B 1 27 ? 23.011 2.306 24.001 1.00 11.05 25 ARG B O 1
ATOM 1419 N N . ALA B 1 28 ? 23.505 0.210 24.662 1.00 10.19 26 ALA B N 1
ATOM 1420 C CA . ALA B 1 28 ? 22.269 0.034 25.417 1.00 10.26 26 ALA B CA 1
ATOM 1421 C C . ALA B 1 28 ? 22.577 0.317 26.886 1.00 10.48 26 ALA B C 1
ATOM 1422 O O . ALA B 1 28 ? 23.441 -0.337 27.480 1.00 12.32 26 ALA B O 1
ATOM 1424 N N . GLU B 1 29 ? 21.893 1.297 27.467 1.00 9.18 27 GLU B N 1
ATOM 1425 C CA . GLU B 1 29 ? 22.120 1.628 28.869 1.00 9.62 27 GLU B CA 1
ATOM 1426 C C . GLU B 1 29 ? 21.162 0.841 29.755 1.00 10.74 27 GLU B C 1
ATOM 1427 O O . GLU B 1 29 ? 21.553 0.356 30.821 1.00 11.69 27 GLU B O 1
ATOM 1433 N N . VAL B 1 30 ? 19.910 0.715 29.309 1.00 10.46 28 VAL B N 1
ATOM 1434 C CA . VAL B 1 30 ? 18.898 -0.045 30.041 1.00 9.61 28 VAL B CA 1
ATOM 1435 C C . VAL B 1 30 ? 17.977 -0.812 29.091 1.00 9.96 28 VAL B C 1
ATOM 1436 O O . VAL B 1 30 ? 17.433 -0.252 28.144 1.00 8.47 28 VAL B O 1
ATOM 1440 N N . LEU B 1 31 ? 17.824 -2.107 29.345 1.00 10.02 29 LEU B N 1
ATOM 1441 C CA . LEU B 1 31 ? 16.941 -2.944 28.544 1.00 10.76 29 LEU B CA 1
ATOM 1442 C C . LEU B 1 31 ? 16.032 -3.714 29.499 1.00 11.66 29 LEU B C 1
ATOM 1443 O O . LEU B 1 31 ? 16.367 -4.816 29.931 1.00 13.17 29 LEU B O 1
ATOM 1448 N N . GLU B 1 32 ? 14.893 -3.117 29.839 1.00 10.42 30 GLU B N 1
ATOM 1449 C CA . GLU B 1 32 ? 13.935 -3.740 30.748 1.00 10.75 30 GLU B CA 1
ATOM 1450 C C . GLU B 1 32 ? 12.568 -3.856 30.105 1.00 10.25 30 GLU B C 1
ATOM 1451 O O . GLU B 1 32 ? 12.289 -3.214 29.090 1.00 9.96 30 GLU B O 1
ATOM 1457 N N . PRO B 1 33 ? 11.697 -4.699 30.676 1.00 10.83 31 PRO B N 1
ATOM 1458 C CA . PRO B 1 33 ? 10.358 -4.824 30.105 1.00 9.82 31 PRO B CA 1
ATOM 1459 C C . PRO B 1 33 ? 9.696 -3.454 30.312 1.00 10.84 31 PRO B C 1
ATOM 1460 O O . PRO B 1 33 ? 9.742 -2.908 31.414 1.00 11.85 31 PRO B O 1
ATOM 1464 N N . GLY B 1 34 ? 9.119 -2.885 29.257 1.00 9.67 32 GLY B N 1
ATOM 1465 C CA . GLY B 1 34 ? 8.461 -1.595 29.379 1.00 8.76 32 GLY B CA 1
ATOM 1466 C C . GLY B 1 34 ? 9.353 -0.362 29.431 1.00 9.11 32 GLY B C 1
ATOM 1467 O O . GLY B 1 34 ? 8.846 0.759 29.487 1.00 10.26 32 GLY B O 1
ATOM 1468 N N . TYR B 1 35 ? 10.671 -0.547 29.407 1.00 8.76 33 TYR B N 1
ATOM 1469 C CA . TYR B 1 35 ? 11.588 0.592 29.464 1.00 8.66 33 TYR B CA 1
ATOM 1470 C C . TYR B 1 35 ? 12.965 0.302 28.886 1.00 9.07 33 TYR B C 1
ATOM 1471 O O . TYR B 1 35 ? 13.662 -0.592 29.356 1.00 9.40 33 TYR B O 1
ATOM 1480 N N . VAL B 1 36 ? 13.355 1.066 27.869 1.00 9.19 34 VAL B N 1
ATOM 1481 C CA . VAL B 1 36 ? 14.671 0.911 27.263 1.00 9.53 34 VAL B CA 1
ATOM 1482 C C . VAL B 1 36 ? 15.318 2.285 27.159 1.00 9.80 34 VAL B C 1
ATOM 1483 O O . VAL B 1 36 ? 14.636 3.286 26.927 1.00 9.50 34 VAL B O 1
ATOM 1487 N N . ARG B 1 37 ? 16.629 2.335 27.363 1.00 8.47 35 ARG B N 1
ATOM 1488 C CA . ARG B 1 37 ? 17.374 3.585 27.254 1.00 8.36 35 ARG B CA 1
ATOM 1489 C C . ARG B 1 37 ? 18.642 3.283 26.478 1.00 8.57 35 ARG B C 1
ATOM 1490 O O . ARG B 1 37 ? 19.420 2.403 26.861 1.00 8.46 35 ARG B O 1
ATOM 1498 N N . LEU B 1 38 ? 18.831 4.005 25.377 1.00 7.39 36 LEU B N 1
ATOM 1499 C CA . LEU B 1 38 ? 19.988 3.810 24.516 1.00 7.50 36 LEU B CA 1
ATOM 1500 C C . LEU B 1 38 ? 20.796 5.090 24.394 1.00 7.01 36 LEU B C 1
ATOM 1501 O O . LEU B 1 38 ? 20.289 6.184 24.646 1.00 7.42 36 LEU B O 1
ATOM 1506 N N . ARG B 1 39 ? 22.055 4.937 23.996 1.00 7.46 37 ARG B N 1
ATOM 1507 C CA . ARG B 1 39 ? 22.956 6.068 23.814 1.00 8.28 37 ARG B CA 1
ATOM 1508 C C . ARG B 1 39 ? 23.690 5.959 22.486 1.00 8.52 37 ARG B C 1
ATOM 1509 O O . ARG B 1 39 ? 24.264 4.916 22.177 1.00 8.14 37 ARG B O 1
ATOM 1517 N N . MET B 1 40 ? 23.656 7.025 21.692 1.00 8.27 38 MET B N 1
ATOM 1518 C CA . MET B 1 40 ? 24.395 7.031 20.434 1.00 8.99 38 MET B CA 1
ATOM 1519 C C . MET B 1 40 ? 25.545 8.003 20.672 1.00 9.19 38 MET B C 1
ATOM 1520 O O . MET B 1 40 ? 25.324 9.178 20.964 1.00 8.38 38 MET B O 1
ATOM 1525 N N . PRO B 1 41 ? 26.791 7.520 20.575 1.00 9.88 39 PRO B N 1
ATOM 1526 C CA . PRO B 1 41 ? 27.921 8.425 20.796 1.00 10.47 39 PRO B CA 1
ATOM 1527 C C . PRO B 1 41 ? 28.049 9.473 19.694 1.00 10.67 39 PRO B C 1
ATOM 1528 O O . PRO B 1 41 ? 27.730 9.210 18.532 1.00 10.15 39 PRO B O 1
ATOM 1532 N N . GLY B 1 42 ? 28.505 10.664 20.064 1.00 10.79 40 GLY B N 1
ATOM 1533 C CA . GLY B 1 42 ? 28.675 11.712 19.076 1.00 10.93 40 GLY B CA 1
ATOM 1534 C C . GLY B 1 42 ? 29.859 11.397 18.181 1.00 11.68 40 GLY B C 1
ATOM 1535 O O . GLY B 1 42 ? 29.811 11.597 16.964 1.00 11.18 40 GLY B O 1
ATOM 1536 N N . ALA B 1 43 ? 30.924 10.882 18.788 1.00 12.87 41 ALA B N 1
ATOM 1537 C CA . ALA B 1 43 ? 32.143 10.555 18.056 1.00 13.09 41 ALA B CA 1
ATOM 1538 C C . ALA B 1 43 ? 31.909 9.557 16.931 1.00 12.83 41 ALA B C 1
ATOM 1539 O O . ALA B 1 43 ? 31.374 8.470 17.154 1.00 13.92 41 ALA B O 1
ATOM 1541 N N . GLY B 1 44 ? 32.317 9.939 15.724 1.00 12.13 42 GLY B N 1
ATOM 1542 C CA . GLY B 1 44 ? 32.163 9.078 14.563 1.00 11.40 42 GLY B CA 1
ATOM 1543 C C . GLY B 1 44 ? 30.834 9.231 13.843 1.00 11.53 42 GLY B C 1
ATOM 1544 O O . GLY B 1 44 ? 30.666 8.738 12.726 1.00 12.08 42 GLY B O 1
ATOM 1545 N N . ASN B 1 45 ? 29.893 9.927 14.473 1.00 10.56 43 ASN B N 1
ATOM 1546 C CA . ASN B 1 45 ? 28.560 10.113 13.901 1.00 9.89 43 ASN B CA 1
ATOM 1547 C C . ASN B 1 45 ? 28.237 11.552 13.512 1.00 10.10 43 ASN B C 1
ATOM 1548 O O . ASN B 1 45 ? 27.080 11.895 13.274 1.00 10.39 43 ASN B O 1
ATOM 1553 N N . GLU B 1 46 ? 29.268 12.383 13.430 1.00 10.28 44 GLU B N 1
ATOM 1554 C CA . GLU B 1 46 ? 29.105 13.785 13.083 1.00 12.03 44 GLU B CA 1
ATOM 1555 C C . GLU B 1 46 ? 28.760 13.994 11.607 1.00 10.70 44 GLU B C 1
ATOM 1556 O O . GLU B 1 46 ? 29.141 13.204 10.744 1.00 10.05 44 GLU B O 1
ATOM 1562 N N . ASN B 1 47 ? 28.031 15.065 11.322 1.00 9.80 45 ASN B N 1
ATOM 1563 C CA . ASN B 1 47 ? 27.669 15.371 9.951 1.00 9.68 45 ASN B CA 1
ATOM 1564 C C . ASN B 1 47 ? 28.630 16.411 9.380 1.00 11.31 45 ASN B C 1
ATOM 1565 O O . ASN B 1 47 ? 29.766 16.537 9.835 1.00 10.85 45 ASN B O 1
ATOM 1570 N N . HIS B 1 48 ? 28.148 17.158 8.390 1.00 10.66 46 HIS B N 1
ATOM 1571 C CA . HIS B 1 48 ? 28.916 18.191 7.700 1.00 11.42 46 HIS B CA 1
ATOM 1572 C C . HIS B 1 48 ? 29.031 19.514 8.459 1.00 13.42 46 HIS B C 1
ATOM 1573 O O . HIS B 1 48 ? 29.804 20.391 8.055 1.00 15.65 46 HIS B O 1
ATOM 1580 N N . ILE B 1 49 ? 28.276 19.669 9.545 1.00 12.84 47 ILE B N 1
ATOM 1581 C CA . ILE B 1 49 ? 28.305 20.920 10.300 1.00 13.81 47 ILE B CA 1
ATOM 1582 C C . ILE B 1 49 ? 28.515 20.812 11.812 1.00 15.88 47 ILE B C 1
ATOM 1583 O O . ILE B 1 49 ? 27.975 21.609 12.582 1.00 17.84 47 ILE B O 1
ATOM 1588 N N . GLY B 1 50 ? 29.288 19.821 12.236 1.00 16.67 48 GLY B N 1
ATOM 1589 C CA . GLY B 1 50 ? 29.586 19.675 13.649 1.00 17.66 48 GLY B CA 1
ATOM 1590 C C . GLY B 1 50 ? 28.534 19.144 14.607 1.00 18.30 48 GLY B C 1
ATOM 1591 O O . GLY B 1 50 ? 28.617 19.404 15.810 1.00 20.10 48 GLY B O 1
ATOM 1592 N N . SER B 1 51 ? 27.541 18.421 14.104 1.00 15.70 49 SER B N 1
ATOM 1593 C CA . SER B 1 51 ? 26.523 17.847 14.983 1.00 14.09 49 SER B CA 1
ATOM 1594 C C . SER B 1 51 ? 26.202 16.440 14.486 1.00 12.73 49 SER B C 1
ATOM 1595 O O . SER B 1 51 ? 26.695 16.031 13.434 1.00 12.13 49 SER B O 1
ATOM 1598 N N . MET B 1 52 ? 25.397 15.692 15.236 1.00 11.28 50 MET B N 1
ATOM 1599 C CA . MET B 1 52 ? 25.076 14.321 14.841 1.00 9.67 50 MET B CA 1
ATOM 1600 C C . MET B 1 52 ? 24.311 14.248 13.523 1.00 8.78 50 MET B C 1
ATOM 1601 O O . MET B 1 52 ? 23.347 14.986 13.305 1.00 9.12 50 MET B O 1
ATOM 1606 N N . TYR B 1 53 ? 24.755 13.356 12.644 1.00 8.00 51 TYR B N 1
ATOM 1607 C CA . TYR B 1 53 ? 24.105 13.167 11.355 1.00 8.13 51 TYR B CA 1
ATOM 1608 C C . TYR B 1 53 ? 22.671 12.668 11.566 1.00 7.99 51 TYR B C 1
ATOM 1609 O O . TYR B 1 53 ? 22.409 11.858 12.456 1.00 8.26 51 TYR B O 1
ATOM 1618 N N . ALA B 1 54 ? 21.7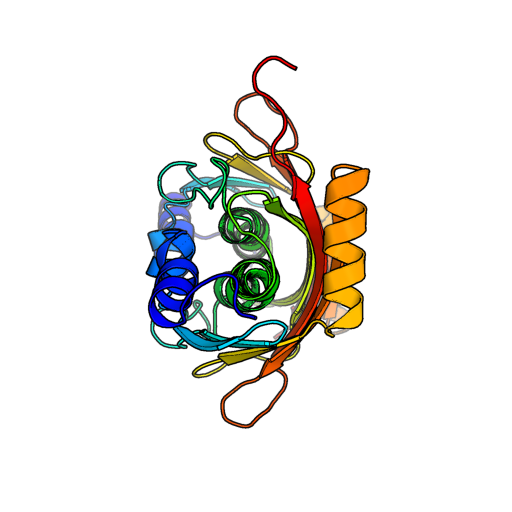48 13.165 10.750 1.00 7.39 52 ALA B N 1
ATOM 1619 C CA . ALA B 1 54 ? 20.343 12.782 10.848 1.00 7.30 52 ALA B CA 1
ATOM 1620 C C . ALA B 1 54 ? 20.133 11.266 10.851 1.00 7.63 52 ALA B C 1
ATOM 1621 O O . ALA B 1 54 ? 19.252 10.760 11.550 1.00 7.86 52 ALA B O 1
ATOM 1623 N N . GLY B 1 55 ? 20.932 10.545 10.067 1.00 6.64 53 GLY B N 1
ATOM 1624 C CA . GLY B 1 55 ? 20.793 9.101 10.004 1.00 6.81 53 GLY B CA 1
ATOM 1625 C C . GLY B 1 55 ? 21.140 8.403 11.312 1.00 6.82 53 GLY B C 1
ATOM 1626 O O . GLY B 1 55 ? 20.592 7.343 11.615 1.00 7.25 53 GLY B O 1
ATOM 1627 N N . ALA B 1 56 ? 22.064 8.981 12.077 1.00 6.04 54 ALA B N 1
ATOM 1628 C CA . ALA B 1 56 ? 22.458 8.405 13.360 1.00 6.74 54 ALA B CA 1
ATOM 1629 C C . ALA B 1 56 ? 21.336 8.666 14.363 1.00 7.10 54 ALA B C 1
ATOM 1630 O O . ALA B 1 56 ? 21.007 7.804 15.184 1.00 6.48 54 ALA B O 1
ATOM 1632 N N . LEU B 1 57 ? 20.750 9.861 14.295 1.00 7.19 55 LEU B N 1
ATOM 1633 C CA . LEU B 1 57 ? 19.643 10.202 15.185 1.00 6.73 55 LEU B CA 1
ATOM 1634 C C . LEU B 1 57 ? 18.464 9.280 14.864 1.00 6.92 55 LEU B C 1
ATOM 1635 O O . LEU B 1 57 ? 17.777 8.802 15.769 1.00 6.59 55 LEU B O 1
ATOM 1640 N N . PHE B 1 58 ? 18.238 9.018 13.576 1.00 6.47 56 PHE B N 1
ATOM 1641 C CA . PHE B 1 58 ? 17.149 8.129 13.177 1.00 6.00 56 PHE B CA 1
ATOM 1642 C C . PHE B 1 58 ? 17.362 6.737 13.756 1.00 6.68 56 PHE B C 1
ATOM 1643 O O . PHE B 1 58 ? 16.438 6.126 14.291 1.00 6.34 56 PHE B O 1
ATOM 1651 N N . THR B 1 59 ? 18.590 6.237 13.637 1.00 6.50 57 THR B N 1
ATOM 1652 C CA . THR B 1 59 ? 18.925 4.910 14.133 1.00 7.06 57 THR B CA 1
ATOM 1653 C C . THR B 1 59 ? 18.674 4.822 15.640 1.00 7.00 57 THR B C 1
ATOM 1654 O O . THR B 1 59 ? 18.140 3.827 16.131 1.00 7.30 57 THR B O 1
ATOM 1658 N N . LEU B 1 60 ? 19.048 5.873 16.362 1.00 7.24 58 LEU B N 1
ATOM 1659 C CA . LEU B 1 60 ? 18.833 5.922 17.806 1.00 7.97 58 LEU B CA 1
ATOM 1660 C C . LEU B 1 60 ? 17.343 5.852 18.129 1.00 7.98 58 LEU B C 1
ATOM 1661 O O . LEU B 1 60 ? 16.937 5.199 19.093 1.00 8.80 58 LEU B O 1
ATOM 1666 N N . ALA B 1 61 ? 16.530 6.525 17.318 1.00 8.16 59 ALA B N 1
ATOM 1667 C CA . ALA B 1 61 ? 15.084 6.553 17.523 1.00 7.61 59 ALA B CA 1
ATOM 1668 C C . ALA B 1 61 ? 14.389 5.266 17.079 1.00 8.40 59 ALA B C 1
ATOM 1669 O O . ALA B 1 61 ? 13.357 4.889 17.628 1.00 9.30 59 ALA B O 1
ATOM 1671 N N . GLU B 1 62 ? 14.964 4.593 16.089 1.00 8.50 60 GLU B N 1
ATOM 1672 C CA . GLU B 1 62 ? 14.384 3.365 15.536 1.00 9.52 60 GLU B CA 1
ATOM 1673 C C . GLU B 1 62 ? 14.589 2.120 16.400 1.00 10.07 60 GLU B C 1
ATOM 1674 O O . GLU B 1 62 ? 13.661 1.328 16.587 1.00 10.11 60 GLU B O 1
ATOM 1680 N N . LEU B 1 63 ? 15.800 1.954 16.928 1.00 10.12 61 LEU B N 1
ATOM 1681 C CA . LEU B 1 63 ? 16.135 0.777 17.727 1.00 10.03 61 LEU B CA 1
ATOM 1682 C C . LEU B 1 63 ? 15.251 0.461 18.922 1.00 10.34 61 LEU B C 1
ATOM 1683 O O . LEU B 1 63 ? 15.000 -0.708 19.201 1.00 10.77 61 LEU B O 1
ATOM 1688 N N . PRO B 1 64 ? 14.772 1.483 19.650 1.00 10.46 62 PRO B N 1
ATOM 1689 C CA . PRO B 1 64 ? 13.915 1.178 20.799 1.00 11.32 62 PRO B CA 1
ATOM 1690 C C . PRO B 1 64 ? 12.679 0.382 20.386 1.00 12.05 62 PRO B C 1
ATOM 1691 O O . PRO B 1 64 ? 12.116 -0.362 21.187 1.00 12.95 62 PRO B O 1
ATOM 1695 N N . GLY B 1 65 ? 12.259 0.542 19.133 1.00 11.84 63 GLY B N 1
ATOM 1696 C CA . GLY B 1 65 ? 11.099 -0.182 18.645 1.00 13.03 63 GLY B CA 1
ATOM 1697 C C . GLY B 1 65 ? 11.301 -1.681 18.758 1.00 13.81 63 GLY B C 1
ATOM 1698 O O . GLY B 1 65 ? 10.457 -2.393 19.305 1.00 15.11 63 GLY B O 1
ATOM 1699 N N . GLY B 1 66 ? 12.428 -2.163 18.247 1.00 12.38 64 GLY B N 1
ATOM 1700 C CA . GLY B 1 66 ? 12.714 -3.581 18.314 1.00 12.31 64 GLY B CA 1
ATOM 1701 C C . GLY B 1 66 ? 13.130 -4.035 19.702 1.00 11.82 64 GLY B C 1
ATOM 1702 O O . GLY B 1 66 ? 12.701 -5.091 20.157 1.00 12.73 64 GLY B O 1
ATOM 1703 N N . ALA B 1 67 ? 13.955 -3.237 20.376 1.00 10.73 65 ALA B N 1
ATOM 1704 C CA . ALA B 1 67 ? 14.439 -3.573 21.716 1.00 11.67 65 ALA B CA 1
ATOM 1705 C C . ALA B 1 67 ? 13.300 -3.692 22.722 1.00 11.99 65 ALA B C 1
ATOM 1706 O O . ALA B 1 67 ? 13.236 -4.653 23.492 1.00 12.02 65 ALA B O 1
ATOM 1708 N N . LEU B 1 68 ? 12.404 -2.713 22.708 1.00 10.64 66 LEU B N 1
ATOM 1709 C CA . LEU B 1 68 ? 11.265 -2.701 23.610 1.00 12.40 66 LEU B CA 1
ATOM 1710 C C . LEU B 1 68 ? 10.299 -3.840 23.267 1.00 12.84 66 LEU B C 1
ATOM 1711 O O . LEU B 1 68 ? 9.663 -4.411 24.153 1.00 13.80 66 LEU B O 1
ATOM 1716 N N . PHE B 1 69 ? 10.179 -4.181 21.987 1.00 12.13 67 PHE B N 1
ATOM 1717 C CA . PHE B 1 69 ? 9.293 -5.283 21.615 1.00 13.57 67 PHE B CA 1
ATOM 1718 C C . PHE B 1 69 ? 9.802 -6.569 22.278 1.00 14.10 67 PHE B C 1
ATOM 1719 O O . PHE B 1 69 ? 9.035 -7.310 22.901 1.00 14.82 67 PHE B O 1
ATOM 1727 N N . LEU B 1 70 ? 11.101 -6.823 22.143 1.00 13.37 68 LEU B N 1
ATOM 1728 C CA . LEU B 1 70 ? 11.710 -8.020 22.706 1.00 14.34 68 LEU B CA 1
ATOM 1729 C C . LEU B 1 70 ? 11.668 -8.128 24.229 1.00 14.55 68 LEU B C 1
ATOM 1730 O O . LEU B 1 70 ? 11.642 -9.234 24.767 1.00 16.12 68 LEU B O 1
ATOM 1735 N N . THR B 1 71 ? 11.672 -6.999 24.930 1.00 13.50 69 THR B N 1
ATOM 1736 C CA . THR B 1 71 ? 11.633 -7.045 26.393 1.00 12.88 69 THR B CA 1
ATOM 1737 C C . THR B 1 71 ? 10.208 -7.006 26.940 1.00 12.49 69 THR B C 1
ATOM 1738 O O . THR B 1 71 ? 9.975 -7.364 28.094 1.00 12.80 69 THR B O 1
ATOM 1742 N N . SER B 1 72 ? 9.257 -6.597 26.106 1.00 11.59 70 SER B N 1
ATOM 1743 C CA . SER B 1 72 ? 7.882 -6.417 26.558 1.00 13.16 70 SER B CA 1
ATOM 1744 C C . SER B 1 72 ? 6.761 -7.282 25.986 1.00 13.84 70 SER B C 1
ATOM 1745 O O . SER B 1 72 ? 5.783 -7.560 26.677 1.00 14.27 70 SER B O 1
ATOM 1748 N N . PHE B 1 73 ? 6.884 -7.680 24.727 1.00 14.40 71 PHE B N 1
ATOM 1749 C CA . PHE B 1 73 ? 5.848 -8.482 24.087 1.00 17.02 71 PHE B CA 1
ATOM 1750 C C . PHE B 1 73 ? 6.155 -9.974 24.065 1.00 18.68 71 PHE B C 1
ATOM 1751 O O . PHE B 1 73 ? 7.288 -10.402 24.304 1.00 18.50 71 PHE B O 1
ATOM 1759 N N . ASP B 1 74 ? 5.121 -10.758 23.777 1.00 20.15 72 ASP B N 1
ATOM 1760 C CA . ASP B 1 74 ? 5.246 -12.202 23.669 1.00 21.99 72 ASP B CA 1
ATOM 1761 C C . ASP B 1 74 ? 5.684 -12.414 22.223 1.00 23.58 72 ASP B C 1
ATOM 1762 O O . ASP B 1 74 ? 4.848 -12.439 21.319 1.00 22.59 72 ASP B O 1
ATOM 1767 N N . SER B 1 75 ? 6.988 -12.554 22.004 1.00 26.07 73 SER B N 1
ATOM 1768 C CA . SER B 1 75 ? 7.518 -12.726 20.653 1.00 29.90 73 SER B CA 1
ATOM 1769 C C . SER B 1 75 ? 7.265 -14.105 20.049 1.00 31.77 73 SER B C 1
ATOM 1770 O O . SER B 1 75 ? 7.441 -14.309 18.846 1.00 32.70 73 SER B O 1
ATOM 1773 N N . ALA B 1 76 ? 6.847 -15.054 20.875 1.00 32.98 74 ALA B N 1
ATOM 1774 C CA . ALA B 1 76 ? 6.570 -16.388 20.373 1.00 34.06 74 ALA B CA 1
ATOM 1775 C C . ALA B 1 76 ? 5.181 -16.387 19.751 1.00 33.93 74 ALA B C 1
ATOM 1776 O O . ALA B 1 76 ? 4.866 -17.213 18.896 1.00 35.95 74 ALA B O 1
ATOM 1778 N N . ARG B 1 77 ? 4.362 -15.433 20.174 1.00 32.66 75 ARG B N 1
ATOM 1779 C CA . ARG B 1 77 ? 2.991 -15.319 19.696 1.00 31.83 75 ARG B CA 1
ATOM 1780 C C . ARG B 1 77 ? 2.768 -14.161 18.712 1.00 30.85 75 ARG B C 1
ATOM 1781 O O . ARG B 1 77 ? 1.907 -14.244 17.835 1.00 30.80 75 ARG B O 1
ATOM 1789 N N . PHE B 1 78 ? 3.550 -13.093 18.855 1.00 27.98 76 PHE B N 1
ATOM 1790 C CA . PHE B 1 78 ? 3.411 -11.916 17.998 1.00 25.25 76 PHE B CA 1
ATOM 1791 C C . PHE B 1 78 ? 4.732 -11.431 17.412 1.00 23.46 76 PHE B C 1
ATOM 1792 O O . PHE B 1 78 ? 5.806 -11.876 17.808 1.00 23.47 76 PHE B O 1
ATOM 1800 N N . TYR B 1 79 ? 4.632 -10.507 16.461 1.00 21.77 77 TYR B N 1
ATOM 1801 C CA . TYR B 1 79 ? 5.800 -9.894 15.833 1.00 19.87 77 TYR B CA 1
ATOM 1802 C C . TYR B 1 79 ? 5.397 -8.488 15.403 1.00 17.89 77 TYR B C 1
ATOM 1803 O O . TYR B 1 79 ? 4.228 -8.235 15.087 1.00 17.02 77 TYR B O 1
ATOM 1812 N N . PRO B 1 80 ? 6.354 -7.547 15.400 1.00 16.50 78 PRO B N 1
ATOM 1813 C CA . PRO B 1 80 ? 6.042 -6.172 15.010 1.00 15.84 78 PRO B CA 1
ATOM 1814 C C . PRO B 1 80 ? 6.358 -5.809 13.562 1.00 15.98 78 PRO B C 1
ATOM 1815 O O . PRO B 1 80 ? 7.258 -6.372 12.941 1.00 15.59 78 PRO B O 1
ATOM 1819 N N . ILE B 1 81 ? 5.604 -4.851 13.042 1.00 16.01 79 ILE B N 1
ATOM 1820 C CA . ILE B 1 81 ? 5.811 -4.342 11.693 1.00 17.66 79 ILE B CA 1
ATOM 1821 C C . ILE B 1 81 ? 5.805 -2.820 11.807 1.00 16.56 79 ILE B C 1
ATOM 1822 O O . ILE B 1 81 ? 4.857 -2.233 12.335 1.00 16.59 79 ILE B O 1
ATOM 1827 N N . VAL B 1 82 ? 6.879 -2.185 11.351 1.00 15.00 80 VAL B N 1
ATOM 1828 C CA . VAL B 1 82 ? 6.948 -0.734 11.394 1.00 13.74 80 VAL B CA 1
ATOM 1829 C C . VAL B 1 82 ? 6.344 -0.215 10.089 1.00 12.12 80 VAL B C 1
ATOM 1830 O O . VAL B 1 82 ? 6.762 -0.606 8.999 1.00 12.44 80 VAL B O 1
ATOM 1834 N N . LYS B 1 83 ? 5.330 0.635 10.207 1.00 11.01 81 LYS B N 1
ATOM 1835 C CA . LYS B 1 83 ? 4.660 1.189 9.035 1.00 11.82 81 LYS B CA 1
ATOM 1836 C C . LYS B 1 83 ? 5.380 2.441 8.550 1.00 10.59 81 LYS B C 1
ATOM 1837 O O . LYS B 1 83 ? 5.627 2.615 7.355 1.00 9.53 81 LYS B O 1
ATOM 1843 N N . GLU B 1 84 ? 5.706 3.319 9.487 1.00 9.69 82 GLU B N 1
ATOM 1844 C CA . GLU B 1 84 ? 6.401 4.544 9.140 1.00 9.42 82 GLU B CA 1
ATOM 1845 C C . GLU B 1 84 ? 6.962 5.213 10.372 1.00 9.77 82 GLU B C 1
ATOM 1846 O O . GLU B 1 84 ? 6.561 4.910 11.498 1.00 8.79 82 GLU B O 1
ATOM 1852 N N . MET B 1 85 ? 7.897 6.127 10.143 1.00 9.43 83 MET B N 1
ATOM 1853 C CA . MET B 1 85 ? 8.525 6.880 11.213 1.00 8.58 83 MET B CA 1
ATOM 1854 C C . MET B 1 85 ? 8.727 8.317 10.770 1.00 9.26 83 MET B C 1
ATOM 1855 O O . MET B 1 85 ? 9.074 8.578 9.618 1.00 9.31 83 MET B O 1
ATOM 1860 N N . THR B 1 86 ? 8.489 9.245 11.687 1.00 7.94 84 THR B N 1
ATOM 1861 C CA . THR B 1 86 ? 8.669 10.659 11.410 1.00 8.48 84 THR B CA 1
ATOM 1862 C C . THR B 1 86 ? 9.649 11.213 12.421 1.00 9.42 84 THR B C 1
ATOM 1863 O O . THR B 1 86 ? 9.535 10.948 13.617 1.00 9.37 84 THR B O 1
ATOM 1867 N N . LEU B 1 87 ? 10.620 11.975 11.929 1.00 9.51 85 LEU B N 1
ATOM 1868 C CA . LEU B 1 87 ? 11.624 12.595 12.780 1.00 10.18 85 LEU B CA 1
ATOM 1869 C C . LEU B 1 87 ? 11.538 14.102 12.634 1.00 10.44 85 LEU B C 1
ATOM 1870 O O . LEU B 1 87 ? 11.352 14.621 11.534 1.00 9.86 85 LEU B O 1
ATOM 1875 N N . ARG B 1 88 ? 11.652 14.797 13.754 1.00 9.93 86 ARG B N 1
ATOM 1876 C CA . ARG B 1 88 ? 11.645 16.245 13.747 1.00 11.79 86 ARG B CA 1
ATOM 1877 C C . ARG B 1 88 ? 12.972 16.622 14.389 1.00 10.66 86 ARG B C 1
ATOM 1878 O O . ARG B 1 88 ? 13.250 16.240 15.528 1.00 9.56 86 ARG B O 1
ATOM 1886 N N . PHE B 1 89 ? 13.802 17.339 13.638 1.00 10.44 87 PHE B N 1
ATOM 1887 C CA . PHE B 1 89 ? 15.114 17.759 14.115 1.00 11.08 87 PHE B CA 1
ATOM 1888 C C . PHE B 1 89 ? 14.984 19.181 14.645 1.00 12.37 87 PHE B C 1
ATOM 1889 O O . PHE B 1 89 ? 14.948 20.148 13.884 1.00 12.20 87 PHE B O 1
ATOM 1897 N N . ARG B 1 90 ? 14.903 19.281 15.969 1.00 13.33 88 ARG B N 1
ATOM 1898 C CA . ARG B 1 90 ? 14.712 20.551 16.654 1.00 15.78 88 ARG B CA 1
ATOM 1899 C C . ARG B 1 90 ? 15.941 21.422 16.858 1.00 17.07 88 ARG B C 1
ATOM 1900 O O . ARG B 1 90 ? 15.878 22.638 16.656 1.00 18.54 88 ARG B O 1
ATOM 1908 N N . ARG B 1 91 ? 17.049 20.816 17.272 1.00 16.96 89 ARG B N 1
ATOM 1909 C CA . ARG B 1 91 ? 18.275 21.572 17.516 1.00 19.19 89 ARG B CA 1
ATOM 1910 C C . ARG B 1 91 ? 19.506 20.753 17.173 1.00 17.04 89 ARG B C 1
ATOM 1911 O O . ARG B 1 91 ? 19.451 19.530 17.135 1.00 15.43 89 ARG B O 1
ATOM 1919 N N . PRO B 1 92 ? 20.641 21.423 16.925 1.00 17.08 90 PRO B N 1
ATOM 1920 C CA . PRO B 1 92 ? 21.868 20.693 16.597 1.00 16.32 90 PRO B CA 1
ATOM 1921 C C . PRO B 1 92 ? 22.171 19.712 17.729 1.00 15.64 90 PRO B C 1
ATOM 1922 O O . PRO B 1 92 ? 22.173 20.092 18.904 1.00 15.88 90 PRO B O 1
ATOM 1926 N N . ALA B 1 93 ? 22.406 18.451 17.373 1.00 14.23 91 ALA B N 1
ATOM 1927 C CA . ALA B 1 93 ? 22.692 17.413 18.358 1.00 12.61 91 ALA B CA 1
ATOM 1928 C C . ALA B 1 93 ? 24.195 17.285 18.575 1.00 12.51 91 ALA B C 1
ATOM 1929 O O . ALA B 1 93 ? 24.910 16.711 17.752 1.00 10.23 91 ALA B O 1
ATOM 1931 N N . LYS B 1 94 ? 24.665 17.820 19.698 1.00 11.64 92 LYS B N 1
ATOM 1932 C CA . LYS B 1 94 ? 26.081 17.782 20.024 1.00 11.76 92 LYS B CA 1
ATOM 1933 C C . LYS B 1 94 ? 26.357 16.835 21.183 1.00 11.74 92 LYS B C 1
ATOM 1934 O O . LYS B 1 94 ? 25.559 16.730 22.116 1.00 12.39 92 LYS B O 1
ATOM 1940 N N . GLY B 1 95 ? 27.487 16.139 21.108 1.00 11.30 93 GLY B N 1
ATOM 1941 C CA . GLY B 1 95 ? 27.854 15.194 22.147 1.00 11.53 93 GLY B CA 1
ATOM 1942 C C . GLY B 1 95 ? 27.061 13.907 22.030 1.00 11.43 93 GLY B C 1
ATOM 1943 O O . GLY B 1 95 ? 26.439 13.653 21.000 1.00 10.66 93 GLY B O 1
ATOM 1944 N N . ASP B 1 96 ? 27.089 13.089 23.078 1.00 10.86 94 ASP B N 1
ATOM 1945 C CA . ASP B 1 96 ? 26.345 11.833 23.075 1.00 10.96 94 ASP B CA 1
ATOM 1946 C C . ASP B 1 96 ? 24.859 12.142 23.220 1.00 10.22 94 ASP B C 1
ATOM 1947 O O . ASP B 1 96 ? 24.471 13.016 23.998 1.00 9.68 94 ASP B O 1
ATOM 1952 N N . ILE B 1 97 ? 24.036 11.415 22.469 1.00 9.64 95 ILE B N 1
ATOM 1953 C CA . ILE B 1 97 ? 22.592 11.613 22.489 1.00 8.49 95 ILE B CA 1
ATOM 1954 C C . ILE B 1 97 ? 21.919 10.352 23.025 1.00 8.22 95 ILE B C 1
ATOM 1955 O O . ILE B 1 97 ? 22.329 9.237 22.708 1.00 8.68 95 ILE B O 1
ATOM 1960 N N . ARG B 1 98 ? 20.890 10.536 23.844 1.00 8.72 96 ARG B N 1
ATOM 1961 C CA . ARG B 1 98 ? 20.182 9.409 24.444 1.00 8.87 96 ARG B CA 1
ATOM 1962 C C . ARG B 1 98 ? 18.686 9.419 24.153 1.00 8.55 96 ARG B C 1
ATOM 1963 O O . ARG B 1 98 ? 18.123 10.437 23.750 1.00 8.41 96 ARG B O 1
ATOM 1971 N N . VAL B 1 99 ? 18.046 8.272 24.356 1.00 8.83 97 VAL B N 1
ATOM 1972 C CA . VAL B 1 99 ? 16.609 8.155 24.147 1.00 8.04 97 VAL B CA 1
ATOM 1973 C C . VAL B 1 99 ? 16.026 7.141 25.127 1.00 8.95 97 VAL B C 1
ATOM 1974 O O . VAL B 1 99 ? 16.671 6.142 25.464 1.00 8.67 97 VAL B O 1
ATOM 1978 N N . GLU B 1 100 ? 14.823 7.432 25.612 1.00 10.02 98 GLU B N 1
ATOM 1979 C CA . GLU B 1 100 ? 14.102 6.548 26.525 1.00 10.67 98 GLU B CA 1
ATOM 1980 C C . GLU B 1 100 ? 12.795 6.192 25.830 1.00 11.05 98 GLU B C 1
ATOM 1981 O O . GLU B 1 100 ? 12.187 7.040 25.177 1.00 11.62 98 GLU B O 1
ATOM 1987 N N . ALA B 1 101 ? 12.370 4.943 25.965 1.00 10.17 99 ALA B N 1
ATOM 1988 C CA . ALA B 1 101 ? 11.122 4.488 25.360 1.00 10.14 99 ALA B CA 1
ATOM 1989 C C . ALA B 1 101 ? 10.400 3.618 26.382 1.00 11.19 99 ALA B C 1
ATOM 1990 O O . ALA B 1 101 ? 11.014 2.746 26.997 1.00 10.20 99 ALA B O 1
ATOM 1992 N N . ARG B 1 102 ? 9.104 3.855 26.560 1.00 12.58 100 ARG B N 1
ATOM 1993 C CA . ARG B 1 102 ? 8.314 3.083 27.516 1.00 14.05 100 ARG B CA 1
ATOM 1994 C C . ARG B 1 102 ? 6.999 2.576 26.931 1.00 16.21 100 ARG B C 1
ATOM 1995 O O . ARG B 1 102 ? 6.448 3.160 25.998 1.00 15.71 100 ARG B O 1
ATOM 2003 N N . LEU B 1 103 ? 6.511 1.482 27.507 1.00 18.26 101 LEU B N 1
ATOM 2004 C CA . LEU B 1 103 ? 5.242 0.851 27.144 1.00 21.34 101 LEU B CA 1
ATOM 2005 C C . LEU B 1 103 ? 4.907 -0.050 28.328 1.00 23.48 101 LEU B C 1
ATOM 2006 O O . LEU B 1 103 ? 5.450 -1.148 28.436 1.00 23.41 101 LEU B O 1
ATOM 2011 N N . ASP B 1 104 ? 4.025 0.406 29.216 1.00 25.25 102 ASP B N 1
ATOM 2012 C CA . ASP B 1 104 ? 3.683 -0.394 30.393 1.00 27.44 102 ASP B CA 1
ATOM 2013 C C . ASP B 1 104 ? 2.988 -1.717 30.068 1.00 26.47 102 ASP B C 1
ATOM 2014 O O . ASP B 1 104 ? 2.390 -1.879 29.003 1.00 24.78 102 ASP B O 1
ATOM 2019 N N . ALA B 1 105 ? 3.084 -2.662 31.000 1.00 26.71 103 ALA B N 1
ATOM 2020 C CA . ALA B 1 105 ? 2.500 -3.990 30.833 1.00 27.37 103 ALA B CA 1
ATOM 2021 C C . ALA B 1 105 ? 1.007 -3.953 30.534 1.00 27.88 103 ALA B C 1
ATOM 2022 O O . ALA B 1 105 ? 0.498 -4.789 29.787 1.00 28.05 103 ALA B O 1
ATOM 2024 N N . GLU B 1 106 ? 0.305 -2.986 31.113 1.00 28.76 104 GLU B N 1
ATOM 2025 C CA . GLU B 1 106 ? -1.126 -2.870 30.886 1.00 31.73 104 GLU B CA 1
ATOM 2026 C C . GLU B 1 106 ? -1.391 -2.605 29.408 1.00 31.62 104 GLU B C 1
ATOM 2027 O O . GLU B 1 106 ? -2.263 -3.233 28.800 1.00 30.70 104 GLU B O 1
ATOM 2033 N N . ARG B 1 107 ? -0.620 -1.684 28.834 1.00 31.65 105 ARG B N 1
ATOM 2034 C CA . ARG B 1 107 ? -0.755 -1.329 27.424 1.00 30.98 105 ARG B CA 1
ATOM 2035 C C . ARG B 1 107 ? -0.445 -2.539 26.552 1.00 29.64 105 ARG B C 1
ATOM 2036 O O . ARG B 1 107 ? -1.110 -2.775 25.543 1.00 28.31 105 ARG B O 1
ATOM 2044 N N . ILE B 1 108 ? 0.572 -3.301 26.947 1.00 28.16 106 ILE B N 1
ATOM 2045 C CA . ILE B 1 108 ? 0.966 -4.490 26.201 1.00 28.34 106 ILE B CA 1
ATOM 2046 C C . ILE B 1 108 ? -0.172 -5.506 26.211 1.00 28.30 106 ILE B C 1
ATOM 2047 O O . ILE B 1 108 ? -0.438 -6.161 25.199 1.00 27.80 106 ILE B O 1
ATOM 2052 N N . ARG B 1 109 ? -0.834 -5.642 27.359 1.00 28.98 107 ARG B N 1
ATOM 2053 C CA . ARG B 1 109 ? -1.941 -6.586 27.482 1.00 30.55 107 ARG B CA 1
ATOM 2054 C C . ARG B 1 109 ? -3.094 -6.198 26.561 1.00 29.80 107 ARG B C 1
ATOM 2055 O O . ARG B 1 109 ? -3.647 -7.048 25.860 1.00 30.24 107 ARG B O 1
ATOM 2063 N N . GLN B 1 110 ? -3.449 -4.916 26.561 1.00 29.03 108 GLN B N 1
ATOM 2064 C CA . GLN B 1 110 ? -4.522 -4.416 25.707 1.00 29.39 108 GLN B CA 1
ATOM 2065 C C . GLN B 1 110 ? -4.200 -4.710 24.245 1.00 28.37 108 GLN B C 1
ATOM 2066 O O . GLN B 1 110 ? -5.014 -5.282 23.519 1.00 28.32 108 GLN B O 1
ATOM 2072 N N . LEU B 1 111 ? -3.000 -4.310 23.824 1.00 26.71 109 LEU B N 1
ATOM 2073 C CA . LEU B 1 111 ? -2.547 -4.509 22.450 1.00 25.33 109 LEU B CA 1
ATOM 2074 C C . LEU B 1 111 ? -2.531 -5.969 22.028 1.00 25.54 109 LEU B C 1
ATOM 2075 O O . LEU B 1 111 ? -3.002 -6.306 20.945 1.00 25.77 109 LEU B O 1
ATOM 2080 N N . GLU B 1 112 ? -1.991 -6.838 22.874 1.00 26.19 110 GLU B N 1
ATOM 2081 C CA . GLU B 1 112 ? -1.935 -8.253 22.532 1.00 28.33 110 GLU B CA 1
ATOM 2082 C C . GLU B 1 112 ? -3.319 -8.894 22.544 1.00 29.30 110 GLU B C 1
ATOM 2083 O O . GLU B 1 112 ? -3.564 -9.869 21.834 1.00 29.37 110 GLU B O 1
ATOM 2089 N N . THR B 1 113 ? -4.223 -8.347 23.348 1.00 30.72 111 THR B N 1
ATOM 2090 C CA . THR B 1 113 ? -5.582 -8.867 23.405 1.00 32.96 111 THR B CA 1
ATOM 2091 C C . THR B 1 113 ? -6.207 -8.581 22.046 1.00 34.18 111 THR B C 1
ATOM 2092 O O . THR B 1 113 ? -6.775 -9.468 21.407 1.00 34.53 111 THR B O 1
ATOM 2096 N N . GLU B 1 114 ? -6.079 -7.331 21.610 1.00 35.27 112 GLU B N 1
ATOM 2097 C CA . GLU B 1 114 ? -6.615 -6.898 20.327 1.00 35.78 112 GLU B CA 1
ATOM 2098 C C . GLU B 1 114 ? -5.965 -7.648 19.172 1.00 35.06 112 GLU B C 1
ATOM 2099 O O . GLU B 1 114 ? -6.647 -8.105 18.259 1.00 34.89 112 GLU B O 1
ATOM 2105 N N . ALA B 1 115 ? -4.643 -7.770 19.215 1.00 34.91 113 ALA B N 1
ATOM 2106 C CA . ALA B 1 115 ? -3.910 -8.469 18.168 1.00 35.91 113 ALA B CA 1
ATOM 2107 C C . ALA B 1 115 ? -4.339 -9.932 18.114 1.00 36.87 113 ALA B C 1
ATOM 2108 O O . ALA B 1 115 ? -4.494 -10.503 17.036 1.00 36.75 113 ALA B O 1
ATOM 2110 N N . GLY B 1 116 ? -4.529 -10.536 19.283 1.00 37.83 114 GLY B N 1
ATOM 2111 C CA . GLY B 1 116 ? -4.941 -11.928 19.335 1.00 38.60 114 GLY B CA 1
ATOM 2112 C C . GLY B 1 116 ? -6.334 -12.141 18.768 1.00 39.20 114 GLY B C 1
ATOM 2113 O O . GLY B 1 116 ? -6.555 -13.053 17.969 1.00 39.14 114 GLY B O 1
ATOM 2114 N N . GLU B 1 117 ? -7.272 -11.293 19.179 1.00 38.95 115 GLU B N 1
ATOM 2115 C CA . GLU B 1 117 ? -8.655 -11.380 18.719 1.00 40.52 115 GLU B CA 1
ATOM 2116 C C . GLU B 1 117 ? -8.849 -11.023 17.245 1.00 40.45 115 GLU B C 1
ATOM 2117 O O . GLU B 1 117 ? -9.459 -11.782 16.488 1.00 40.03 115 GLU B O 1
ATOM 2123 N N . ARG B 1 118 ? -8.328 -9.865 16.847 1.00 40.21 116 ARG B N 1
ATOM 2124 C CA . ARG B 1 118 ? -8.478 -9.370 15.483 1.00 39.63 116 ARG B CA 1
ATOM 2125 C C . ARG B 1 118 ? -7.338 -9.696 14.524 1.00 38.19 116 ARG B C 1
ATOM 2126 O O . ARG B 1 118 ? -7.422 -9.393 13.335 1.00 38.14 116 ARG B O 1
ATOM 2134 N N . GLY B 1 119 ? -6.277 -10.312 15.031 1.00 36.27 117 GLY B N 1
ATOM 2135 C CA . GLY B 1 119 ? -5.159 -10.655 14.170 1.00 34.89 117 GLY B CA 1
ATOM 2136 C C . GLY B 1 119 ? -4.091 -9.578 14.104 1.00 33.77 117 GLY B C 1
ATOM 2137 O O . GLY B 1 119 ? -2.962 -9.842 13.689 1.00 34.15 117 GLY B O 1
ATOM 2138 N N . LYS B 1 120 ? -4.441 -8.362 14.510 1.00 32.37 118 LYS B N 1
ATOM 2139 C CA . LYS B 1 120 ? -3.489 -7.256 14.493 1.00 31.65 118 LYS B CA 1
ATOM 2140 C C . LYS B 1 120 ? -3.967 -6.093 15.349 1.00 29.99 118 LYS B C 1
ATOM 2141 O O . LYS B 1 120 ? -5.162 -5.941 15.607 1.00 29.44 118 LYS B O 1
ATOM 2147 N N . ALA B 1 121 ? -3.014 -5.276 15.785 1.00 27.58 119 ALA B N 1
ATOM 2148 C CA . ALA B 1 121 ? -3.302 -4.104 16.598 1.00 25.29 119 ALA B CA 1
ATOM 2149 C C . ALA B 1 121 ? -2.269 -3.046 16.233 1.00 25.00 119 ALA B C 1
ATOM 2150 O O . ALA B 1 121 ? -1.127 -3.367 15.905 1.00 24.58 119 ALA B O 1
ATOM 2152 N N . GLU B 1 122 ? -2.672 -1.785 16.288 1.00 23.98 120 GLU B N 1
ATOM 2153 C CA . GLU B 1 122 ? -1.775 -0.697 15.947 1.00 24.56 120 GLU B CA 1
ATOM 2154 C C . GLU B 1 122 ? -1.346 0.057 17.201 1.00 23.23 120 GLU B C 1
ATOM 2155 O O . GLU B 1 122 ? -2.129 0.226 18.135 1.00 23.11 120 GLU B O 1
ATOM 2161 N N . TYR B 1 123 ? -0.088 0.483 17.230 1.00 21.01 121 TYR B N 1
ATOM 2162 C CA . TYR B 1 123 ? 0.436 1.234 18.364 1.00 19.30 121 TYR B CA 1
ATOM 2163 C C . TYR B 1 123 ? 1.599 2.084 17.889 1.00 19.46 121 TYR B C 1
ATOM 2164 O O . TYR B 1 123 ? 2.130 1.878 16.803 1.00 18.99 121 TYR B O 1
ATOM 2173 N N . SER B 1 124 ? 1.998 3.046 18.701 1.00 19.37 122 SER B N 1
ATOM 2174 C CA . SER B 1 124 ? 3.086 3.912 18.299 1.00 19.92 122 SER B CA 1
ATOM 2175 C C . SER B 1 124 ? 4.010 4.270 19.444 1.00 18.48 122 SER B C 1
ATOM 2176 O O . SER B 1 124 ? 3.707 4.028 20.614 1.00 19.05 122 SER B O 1
ATOM 2179 N N . LEU B 1 125 ? 5.157 4.828 19.086 1.00 15.22 123 LEU B N 1
ATOM 2180 C CA . LEU B 1 125 ? 6.132 5.271 20.064 1.00 13.47 123 LEU B CA 1
ATOM 2181 C C . LEU B 1 125 ? 6.498 6.691 19.685 1.00 12.05 123 LEU B C 1
ATOM 2182 O O . LEU B 1 125 ? 6.894 6.951 18.548 1.00 11.07 123 LEU B O 1
ATOM 2187 N N . GLU B 1 126 ? 6.337 7.607 20.632 1.00 10.24 124 GLU B N 1
ATOM 2188 C CA . GLU B 1 126 ? 6.672 9.007 20.413 1.00 12.16 124 GLU B CA 1
ATOM 2189 C C . GLU B 1 126 ? 7.792 9.284 21.400 1.00 12.12 124 GLU B C 1
ATOM 2190 O O . GLU B 1 126 ? 7.569 9.352 22.610 1.00 13.53 124 GLU B O 1
ATOM 2196 N N . LEU B 1 127 ? 9.000 9.436 20.868 1.00 10.50 125 LEU B N 1
ATOM 2197 C CA . LEU B 1 127 ? 10.186 9.624 21.693 1.00 9.77 125 LEU B CA 1
ATOM 2198 C C . LEU B 1 127 ? 10.875 10.976 21.561 1.00 9.82 125 LEU B C 1
ATOM 2199 O O . LEU B 1 127 ? 10.673 11.714 20.596 1.00 9.53 125 LEU B O 1
ATOM 2204 N N . GLN B 1 128 ? 11.691 11.288 22.561 1.00 10.20 126 GLN B N 1
ATOM 2205 C CA . GLN B 1 128 ? 12.467 12.518 22.579 1.00 10.47 126 GLN B CA 1
ATOM 2206 C C . GLN B 1 128 ? 13.933 12.124 22.696 1.00 11.30 126 GLN B C 1
ATOM 2207 O O . GLN B 1 128 ? 14.306 11.348 23.583 1.00 12.06 126 GLN B O 1
ATOM 2213 N N . LEU B 1 129 ? 14.757 12.626 21.783 1.00 9.17 127 LEU B N 1
ATOM 2214 C CA . LEU B 1 129 ? 16.186 12.335 21.818 1.00 9.67 127 LEU B CA 1
ATOM 2215 C C . LEU B 1 129 ? 16.799 13.527 22.526 1.00 9.53 127 LEU B C 1
ATOM 2216 O O . LEU B 1 129 ? 16.548 14.678 22.148 1.00 8.74 127 LEU B O 1
ATOM 2221 N N . THR B 1 130 ? 17.599 13.249 23.549 1.00 9.55 128 THR B N 1
ATOM 2222 C CA . THR B 1 130 ? 18.191 14.302 24.364 1.00 10.10 128 THR B CA 1
ATOM 2223 C C . THR B 1 130 ? 19.712 14.335 24.409 1.00 10.48 128 THR B C 1
ATOM 2224 O O . THR B 1 130 ? 20.371 13.297 24.324 1.00 9.28 128 THR B O 1
ATOM 2228 N N . ASP B 1 131 ? 20.263 15.540 24.556 1.00 10.60 129 ASP B N 1
ATOM 2229 C CA . ASP B 1 131 ? 21.703 15.689 24.662 1.00 11.16 129 ASP B CA 1
ATOM 2230 C C . ASP B 1 131 ? 22.099 15.652 26.137 1.00 13.22 129 ASP B C 1
ATOM 2231 O O . ASP B 1 131 ? 21.253 15.517 27.022 1.00 11.94 129 ASP B O 1
ATOM 2236 N N . GLU B 1 132 ? 23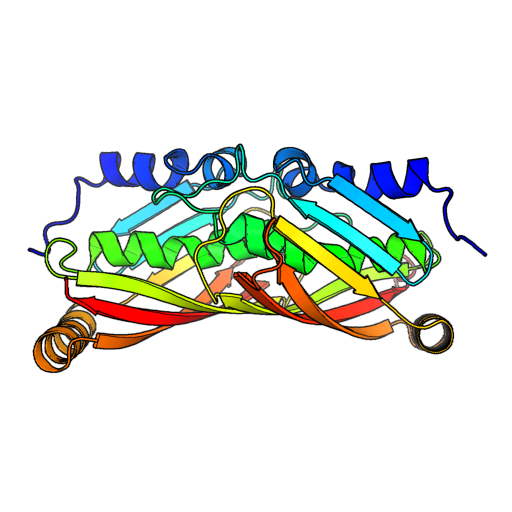.396 15.768 26.378 1.00 15.09 130 GLU B N 1
ATOM 2237 C CA . GLU B 1 132 ? 23.992 15.719 27.705 1.00 19.97 130 GLU B CA 1
ATOM 2238 C C . GLU B 1 132 ? 23.417 16.700 28.732 1.00 19.87 130 GLU B C 1
ATOM 2239 O O . GLU B 1 132 ? 23.470 16.445 29.935 1.00 20.76 130 GLU B O 1
ATOM 2245 N N . GLN B 1 133 ? 22.874 17.820 28.266 1.00 19.96 131 GLN B N 1
ATOM 2246 C CA . GLN B 1 133 ? 22.301 18.809 29.174 1.00 20.33 131 GLN B CA 1
ATOM 2247 C C . GLN B 1 133 ? 20.801 18.596 29.361 1.00 19.48 131 GLN B C 1
ATOM 2248 O O . GLN B 1 133 ? 20.128 19.388 30.021 1.00 21.30 131 GLN B O 1
ATOM 2254 N N . GLY B 1 134 ? 20.283 17.519 28.778 1.00 16.97 132 GLY B N 1
ATOM 2255 C CA . GLY B 1 134 ? 18.871 17.211 28.905 1.00 16.00 132 GLY B CA 1
ATOM 2256 C C . GLY B 1 134 ? 17.983 17.900 27.891 1.00 16.06 132 GLY B C 1
ATOM 2257 O O . GLY B 1 134 ? 16.760 17.801 27.965 1.00 16.23 132 GLY B O 1
ATOM 2258 N N . GLU B 1 135 ? 18.588 18.598 26.938 1.00 16.02 133 GLU B N 1
ATOM 2259 C CA . GLU B 1 135 ? 17.814 19.296 25.920 1.00 17.30 133 GLU B CA 1
ATOM 2260 C C . GLU B 1 135 ? 17.327 18.343 24.828 1.00 14.27 133 GLU B C 1
ATOM 2261 O O . GLU B 1 135 ? 18.051 17.446 24.408 1.00 12.61 133 GLU B O 1
ATOM 2267 N N . VAL B 1 136 ? 16.090 18.542 24.380 1.00 13.75 134 VAL B N 1
ATOM 2268 C CA . VAL B 1 136 ? 15.507 17.713 23.326 1.00 11.71 134 VAL B CA 1
ATOM 2269 C C . VAL B 1 136 ? 16.021 18.191 21.969 1.00 11.98 134 VAL B C 1
ATOM 2270 O O . VAL B 1 136 ? 15.670 19.278 21.510 1.00 13.37 134 VAL B O 1
ATOM 2274 N N . VAL B 1 137 ? 16.858 17.379 21.333 1.00 10.17 135 VAL B N 1
ATOM 2275 C CA . VAL B 1 137 ? 17.420 17.739 20.032 1.00 9.84 135 VAL B CA 1
ATOM 2276 C C . VAL B 1 137 ? 16.574 17.230 18.863 1.00 9.11 135 VAL B C 1
ATOM 2277 O O . VAL B 1 137 ? 16.636 17.766 17.757 1.00 9.51 135 VAL B O 1
ATOM 2281 N N . ALA B 1 138 ? 15.781 16.196 19.110 1.00 8.41 136 ALA B N 1
ATOM 2282 C CA . ALA B 1 138 ? 14.930 15.642 18.069 1.00 7.86 136 ALA B CA 1
ATOM 2283 C C . ALA B 1 138 ? 13.796 14.853 18.692 1.00 8.68 136 ALA B C 1
ATOM 2284 O O . ALA B 1 138 ? 13.890 14.395 19.830 1.00 7.43 136 ALA B O 1
ATOM 2286 N N . GLU B 1 139 ? 12.719 14.709 17.933 1.00 9.00 137 GLU B N 1
ATOM 2287 C CA . GLU B 1 139 ? 11.560 13.959 18.383 1.00 9.97 137 GLU B CA 1
ATOM 2288 C C . GLU B 1 139 ? 11.165 13.001 17.278 1.00 10.04 137 GLU B C 1
ATOM 2289 O O . GLU B 1 139 ? 11.283 13.326 16.093 1.00 10.74 137 GLU B O 1
ATOM 2295 N N . SER B 1 140 ? 10.717 11.811 17.664 1.00 7.74 138 SER B N 1
ATOM 2296 C CA . SER B 1 140 ? 10.317 10.824 16.684 1.00 8.62 138 SER B CA 1
ATOM 2297 C C . SER B 1 140 ? 8.949 10.273 17.016 1.00 9.07 138 SER B C 1
ATOM 2298 O O . SER B 1 140 ? 8.518 10.284 18.172 1.00 10.10 138 SER B O 1
ATOM 2301 N N . ALA B 1 141 ? 8.265 9.816 15.977 1.00 8.47 139 ALA B N 1
ATOM 2302 C CA . ALA B 1 141 ? 6.949 9.212 16.099 1.00 9.29 139 ALA B CA 1
ATOM 2303 C C . ALA B 1 141 ? 7.006 8.009 15.163 1.00 9.25 139 ALA B C 1
ATOM 2304 O O . ALA B 1 141 ? 7.282 8.150 13.972 1.00 10.40 139 ALA B O 1
ATOM 2306 N N . ALA B 1 142 ? 6.777 6.822 15.707 1.00 8.69 140 ALA B N 1
ATOM 2307 C CA . ALA B 1 142 ? 6.824 5.611 14.908 1.00 9.11 140 ALA B CA 1
ATOM 2308 C C . ALA B 1 142 ? 5.505 4.875 15.005 1.00 10.24 140 ALA B C 1
ATOM 2309 O O . ALA B 1 142 ? 4.978 4.674 16.098 1.00 10.73 140 ALA B O 1
ATOM 2311 N N . LEU B 1 143 ? 4.975 4.479 13.855 1.00 9.75 141 LEU B N 1
ATOM 2312 C CA . LEU B 1 143 ? 3.715 3.760 13.802 1.00 11.26 141 LEU B CA 1
ATOM 2313 C C . LEU B 1 143 ? 4.009 2.279 13.581 1.00 11.56 141 LEU B C 1
ATOM 2314 O O . LEU B 1 143 ? 4.653 1.905 12.597 1.00 12.09 141 LEU B O 1
ATOM 2319 N N . TYR B 1 144 ? 3.547 1.445 14.509 1.00 12.15 142 TYR B N 1
ATOM 2320 C CA . TYR B 1 144 ? 3.763 0.001 14.442 1.00 13.17 142 TYR B CA 1
ATOM 2321 C C . TYR B 1 144 ? 2.459 -0.770 14.354 1.00 14.32 142 TYR B C 1
ATOM 2322 O O . TYR B 1 144 ? 1.398 -0.282 14.740 1.00 14.33 142 TYR B O 1
ATOM 2331 N N . GLN B 1 145 ? 2.563 -1.992 13.853 1.00 15.99 143 GLN B N 1
ATOM 2332 C CA . GLN B 1 145 ? 1.418 -2.873 13.760 1.00 19.11 143 GLN B CA 1
ATOM 2333 C C . GLN B 1 145 ? 1.817 -4.179 14.441 1.00 20.15 143 GLN B C 1
ATOM 2334 O O . GLN B 1 145 ? 2.773 -4.834 14.019 1.00 20.04 143 GLN B O 1
ATOM 2340 N N . LEU B 1 146 ? 1.114 -4.534 15.516 1.00 20.83 144 LEU B N 1
ATOM 2341 C CA . LEU B 1 146 ? 1.396 -5.784 16.214 1.00 23.05 144 LEU B CA 1
ATOM 2342 C C . LEU B 1 146 ? 0.655 -6.872 15.442 1.00 24.81 144 LEU B C 1
ATOM 2343 O O . LEU B 1 146 ? -0.559 -6.786 15.243 1.00 24.69 144 LEU B O 1
ATOM 2348 N N . ARG B 1 147 ? 1.394 -7.882 15.000 1.00 26.54 145 ARG B N 1
ATOM 2349 C CA . ARG B 1 147 ? 0.814 -8.974 14.231 1.00 30.51 145 ARG B CA 1
ATOM 2350 C C . ARG B 1 147 ? 0.982 -10.309 14.948 1.00 31.23 145 ARG B C 1
ATOM 2351 O O . ARG B 1 147 ? 2.031 -10.582 15.530 1.00 29.86 145 ARG B O 1
ATOM 2359 N N . SER B 1 148 ? -0.050 -11.143 14.899 1.00 33.13 146 SER B N 1
ATOM 2360 C CA . SER B 1 148 ? 0.019 -12.453 15.530 1.00 35.53 146 SER B CA 1
ATOM 2361 C C . SER B 1 148 ? 0.459 -13.476 14.493 1.00 37.34 146 SER B C 1
ATOM 2362 O O . SER B 1 148 ? 0.083 -13.381 13.326 1.00 36.95 146 SER B O 1
ATOM 2365 N N . HIS B 1 149 ? 1.272 -14.441 14.913 1.00 40.05 147 HIS B N 1
ATOM 2366 C CA . HIS B 1 149 ? 1.734 -15.481 14.004 1.00 43.33 147 HIS B CA 1
ATOM 2367 C C . HIS B 1 149 ? 0.578 -16.431 13.692 1.00 45.11 147 HIS B C 1
ATOM 2368 O O . HIS B 1 149 ? 0.696 -17.625 14.034 1.00 48.05 147 HIS B O 1
#

Solvent-accessible surface area: 14564 Å² total; per-residue (Å²): 201,101,40,31,82,63,114,80,2,69,81,42,7,6,76,108,16,47,6,1,86,65,4,32,3,118,18,58,34,12,93,55,9,43,0,61,0,69,0,29,10,83,30,0,84,26,108,125,52,14,8,5,12,0,0,8,2,0,0,1,13,13,0,0,20,1,0,8,15,6,10,3,74,34,83,126,3,42,7,36,20,55,72,4,22,1,82,29,125,124,93,4,124,38,46,0,105,4,87,4,167,17,80,64,105,85,21,137,82,0,66,72,68,0,30,128,163,24,105,3,91,3,70,10,149,15,94,0,35,26,127,152,49,71,41,0,0,46,8,36,9,49,3,12,0,71,34,104,85,192,128,92,130,70,95,179,47,90,89,76,119,102,12,78,91,59,24,19,89,115,18,49,5,0,94,77,6,31,2,115,7,47,29,9,90,83,13,26,0,72,0,51,0,29,16,92,44,0,97,21,58,60,34,10,9,7,7,0,0,8,1,0,0,1,28,17,0,8,37,10,1,9,80,9,11,6,17,55,87,126,1,78,50,61,40,78,44,2,47,1,114,19,97,114,91,3,119,42,51,0,80,2,86,2,151,21,88,62,109,84,5,141,94,0,10,73,59,0,32,140,181,30,100,4,103,18,51,9,143,12,97,0,37,22,130,139,53,65,20,1,0,51,6,45,4,56,12,25,0,79,41,146

Sequence (302 aa):
HMPLPTELARHLTEEKIAFVQRSGLRAEVLEPGYVRLRMPGAGNENHIGSMYAGALFTLAELPGGALFLTSFDSARFYPIVKEMTLRFRRPAKGDIRVEARLDAERIRQLETEAGERGKAEYSLELQLTDEQGEVVAESAALYQLRSHARPGSGHMPLPTELARHLTEEKIAFVQRSGLRAEVLEPGYVRLRMPGAGNENHIGSMYAGALFTLAELPGGALFLTSFDSARFYPIVKEMTLRFRRPAKGDIRVEARLDAERIRQLETEAGERGKAEYSLELQLTDEQGEVVAESAALYQLRSH

Secondary structure (DSSP, 8-state):
--SS-HHHHHHHHHHSSHHHHHHT-EEEEEETTEEEEEE-STT-B-TTSSB-HHHHHHHHHTHHHHHHHHHS-TTTEEEEEEEEEEEE-S---S-EEEEEE--HHHHHHHHHHHHHHSEEEEEEEEEEE-TT--EEEEEEEEEEEEEPPPTT-/---PPPHHHHHHHHHHSSHHHHTTT-EEEEEETTEEEEEE-STT-B-TTSSB-HHHHHHHHHHHHHHHHHHHS-TTTEEEEEEEEEEEE-S---S-EEEEEE--HHHHHHHHHHHHHHSEEEEEEEEEEE-TTS-EEEEEEEEEEEEE-